Protein AF-A0A1Y4NB37-F1 (afdb_monomer_lite)

Radius of gyration: 26.53 Å; chains: 1; bounding box: 54×42×99 Å

pLDDT: mean 83.08, std 14.26, range [30.33, 96.56]

Foldseek 3Di:
DWDQDQDPDDPPDRDPCDVQSVVQSVQQQETEPEEDALVVCCVVQVPDLWWEEEEEADVLQCVRNVVVSQVVNPFAAEEEEAQVCCPPSCVVVVAPEEEAAQDQDDDRHRYYHHHPQQVVRVVSCLVRVLVCLVRHAYEYEFAPRHADEPSNLVSRRVSTGYYYYHNAQVRRWDDDPVDTQDSLNSVLSGQKYKYLDYDPCLVSVQVLADFTKHKDKDKDKDWDWDWDADPVHRPDIDIDIDIDIDIDIDIDGRHTSDDSVRRVVLSVVQWIWMARNVVSGIYIYHYD

Structure (mmCIF, N/CA/C/O backbone):
data_AF-A0A1Y4NB37-F1
#
_entry.id   AF-A0A1Y4NB37-F1
#
loop_
_atom_site.group_PDB
_atom_site.id
_atom_site.type_symbol
_atom_site.label_atom_id
_atom_site.label_alt_id
_atom_site.label_comp_id
_atom_site.label_asym_id
_atom_site.label_entity_id
_atom_site.label_seq_id
_atom_site.pdbx_PDB_ins_code
_atom_site.Cartn_x
_atom_site.Cartn_y
_atom_site.Cartn_z
_atom_site.occupancy
_atom_site.B_iso_or_equiv
_atom_site.auth_seq_id
_atom_site.auth_comp_id
_atom_site.auth_asym_id
_atom_site.auth_atom_id
_atom_site.pdbx_PDB_model_num
ATOM 1 N N . MET A 1 1 ? -13.472 -18.882 13.350 1.00 31.14 1 MET A N 1
ATOM 2 C CA . MET A 1 1 ? -13.879 -18.153 14.575 1.00 31.14 1 MET A CA 1
ATOM 3 C C . MET A 1 1 ? -13.462 -16.698 14.405 1.00 31.14 1 MET A C 1
ATOM 5 O O . MET A 1 1 ? -12.300 -16.464 14.113 1.00 31.14 1 MET A O 1
ATOM 9 N N . LYS A 1 2 ? -14.397 -15.739 14.466 1.00 30.33 2 LYS A N 1
ATOM 10 C CA . LYS A 1 2 ? -14.104 -14.308 14.256 1.00 30.33 2 LYS A CA 1
ATOM 11 C C . LYS A 1 2 ? -13.379 -13.748 15.487 1.00 30.33 2 LYS A C 1
ATOM 13 O O . LYS A 1 2 ? -14.004 -13.595 16.533 1.00 30.33 2 LYS A O 1
ATOM 18 N N . ASN A 1 3 ? -12.085 -13.457 15.364 1.00 36.97 3 ASN A N 1
ATOM 19 C CA . ASN A 1 3 ? -11.314 -12.756 16.390 1.00 36.97 3 ASN A CA 1
ATOM 20 C C . ASN A 1 3 ? -11.633 -11.254 16.326 1.00 36.97 3 ASN A C 1
ATOM 22 O O . ASN A 1 3 ? -11.014 -10.485 15.593 1.00 36.97 3 ASN A O 1
ATOM 26 N N . THR A 1 4 ? -12.651 -10.843 17.080 1.00 43.97 4 THR A N 1
ATOM 27 C CA . THR A 1 4 ? -12.950 -9.431 17.353 1.00 43.97 4 THR A CA 1
ATOM 28 C C . THR A 1 4 ? -11.812 -8.801 18.156 1.00 43.97 4 THR A C 1
ATOM 30 O O . THR A 1 4 ? -11.387 -9.368 19.166 1.00 43.97 4 THR A O 1
ATOM 33 N N . PHE A 1 5 ? -11.345 -7.631 17.717 1.00 43.56 5 PHE A N 1
ATOM 34 C CA . PHE A 1 5 ? -10.360 -6.799 18.410 1.00 43.56 5 PHE A CA 1
ATOM 35 C C . PHE A 1 5 ? -10.804 -6.509 19.858 1.00 43.56 5 PHE A C 1
ATOM 37 O O . PHE A 1 5 ? -11.972 -6.207 20.107 1.00 43.56 5 PHE A O 1
ATOM 44 N N . ARG A 1 6 ? -9.884 -6.638 20.823 1.00 46.16 6 ARG A N 1
ATOM 45 C CA . ARG A 1 6 ? -10.115 -6.317 22.241 1.00 46.16 6 ARG A CA 1
ATOM 46 C C . ARG A 1 6 ? -9.198 -5.151 22.630 1.00 46.16 6 ARG A C 1
ATOM 48 O O . ARG A 1 6 ? -7.987 -5.328 22.522 1.00 46.16 6 ARG A O 1
ATOM 55 N N . PRO A 1 7 ? -9.730 -4.002 23.081 1.00 38.62 7 PRO A N 1
ATOM 56 C CA . PRO A 1 7 ? -8.906 -2.886 23.540 1.00 38.62 7 PRO A CA 1
ATOM 57 C C . PRO A 1 7 ? -8.068 -3.292 24.760 1.00 38.62 7 PRO A C 1
ATOM 59 O O . PRO A 1 7 ? -8.579 -3.931 25.683 1.00 38.62 7 PRO A O 1
ATOM 62 N N . SER A 1 8 ? -6.787 -2.928 24.764 1.00 39.25 8 SER A N 1
ATOM 63 C CA . SER A 1 8 ? -5.822 -3.246 25.819 1.00 39.25 8 SER A CA 1
ATOM 64 C C . SER A 1 8 ? -5.758 -2.150 26.885 1.00 39.25 8 SER A C 1
ATOM 66 O O . SER A 1 8 ? -4.716 -1.533 27.087 1.00 39.25 8 SER A O 1
ATOM 68 N N . GLU A 1 9 ? -6.865 -1.923 27.584 1.00 35.91 9 GLU A N 1
ATOM 69 C CA . GLU A 1 9 ? -6.872 -1.179 28.843 1.00 35.91 9 GLU A CA 1
ATOM 70 C C . GLU A 1 9 ? -7.720 -1.955 29.846 1.00 35.91 9 GLU A C 1
ATOM 72 O O . GLU A 1 9 ? -8.949 -1.914 29.830 1.00 35.91 9 GLU A O 1
ATOM 77 N N . ILE A 1 10 ? -7.054 -2.719 30.709 1.00 35.66 10 ILE A N 1
ATOM 78 C CA . ILE A 1 10 ? -7.672 -3.278 31.909 1.00 35.66 10 ILE A CA 1
ATOM 79 C C . ILE A 1 10 ? -7.067 -2.492 33.075 1.00 35.66 10 ILE A C 1
ATOM 81 O O . ILE A 1 10 ? -5.957 -2.809 33.504 1.00 35.66 10 ILE A O 1
ATOM 85 N N . PRO A 1 11 ? -7.742 -1.441 33.577 1.00 32.25 11 PRO A N 1
ATOM 86 C CA . PRO A 1 11 ? -7.351 -0.799 34.823 1.00 32.25 11 PRO A CA 1
ATOM 87 C C . PRO A 1 11 ? -7.337 -1.841 35.949 1.00 32.25 11 PRO A C 1
ATOM 89 O O . PRO A 1 11 ? -8.122 -2.790 35.924 1.00 32.25 11 PRO A O 1
ATOM 92 N N . ALA A 1 12 ? -6.499 -1.643 36.971 1.00 35.88 12 ALA A N 1
ATOM 93 C CA . ALA A 1 12 ? -6.381 -2.531 38.138 1.00 35.88 12 ALA A CA 1
ATOM 94 C C . ALA A 1 12 ? -7.713 -2.771 38.896 1.00 35.88 12 ALA A C 1
ATOM 96 O O . ALA A 1 12 ? -7.823 -3.705 39.684 1.00 35.88 12 ALA A O 1
ATOM 97 N N . LEU A 1 13 ? -8.741 -1.968 38.605 1.00 36.56 13 LEU A N 1
ATOM 98 C CA . LEU A 1 13 ? -10.152 -2.212 38.898 1.00 36.56 13 LEU A CA 1
ATOM 99 C C . LEU A 1 13 ? -10.948 -2.115 37.589 1.00 36.56 13 LEU A C 1
ATOM 101 O O . LEU A 1 13 ? -11.560 -1.093 37.279 1.00 36.56 13 LEU A O 1
ATOM 105 N N . SER A 1 14 ? -10.911 -3.173 36.783 1.00 36.94 14 SER A N 1
ATOM 106 C CA . SER A 1 14 ? -11.803 -3.291 35.634 1.00 36.94 14 SER A CA 1
ATOM 107 C C . SER A 1 14 ? -13.172 -3.740 36.132 1.00 36.94 14 SER A C 1
ATOM 109 O O . SER A 1 14 ? -13.319 -4.788 36.762 1.00 36.94 14 SER A O 1
ATOM 111 N N . ALA A 1 15 ? -14.195 -2.924 35.877 1.00 46.06 15 ALA A N 1
ATOM 112 C CA . ALA A 1 15 ? -15.570 -3.385 36.005 1.00 46.06 15 ALA A CA 1
ATOM 113 C C . ALA A 1 15 ? -15.751 -4.646 35.131 1.00 46.06 15 ALA A C 1
ATOM 115 O O . ALA A 1 15 ? -15.115 -4.738 34.073 1.00 46.06 15 ALA A O 1
ATOM 116 N N . PRO A 1 16 ? -16.586 -5.618 35.544 1.00 48.75 16 PRO A N 1
ATOM 117 C CA . PRO A 1 16 ? -16.798 -6.846 34.784 1.00 48.75 16 PRO A CA 1
ATOM 118 C C . PRO A 1 16 ? -17.134 -6.526 33.328 1.00 48.75 16 PRO A C 1
ATOM 120 O O . PRO A 1 16 ? -17.824 -5.543 33.056 1.00 48.75 16 PRO A O 1
ATOM 123 N N . VAL A 1 17 ? -16.650 -7.354 32.394 1.00 52.59 17 VAL A N 1
ATOM 124 C CA . VAL A 1 17 ? -16.969 -7.222 30.965 1.00 52.59 17 VAL A CA 1
ATOM 125 C C . VAL A 1 17 ? -18.487 -7.180 30.814 1.00 52.59 17 VAL A C 1
ATOM 127 O O . VAL A 1 17 ? -19.174 -8.186 30.981 1.00 52.59 17 VAL A O 1
ATOM 130 N N . THR A 1 18 ? -19.016 -5.995 30.535 1.00 59.03 18 THR A N 1
ATOM 131 C CA . THR A 1 18 ? -20.451 -5.775 30.403 1.00 59.03 18 THR A CA 1
ATOM 132 C C . THR A 1 18 ? -20.929 -6.266 29.038 1.00 59.03 18 THR A C 1
ATOM 134 O O . THR A 1 18 ? -20.165 -6.364 28.073 1.00 59.03 18 THR A O 1
ATOM 137 N N . SER A 1 19 ? -22.232 -6.517 28.912 1.00 59.22 19 SER A N 1
ATOM 138 C CA . SER A 1 19 ? -22.876 -6.764 27.615 1.00 59.22 19 SER A CA 1
ATOM 139 C C . SER A 1 19 ? -22.588 -5.653 26.591 1.00 59.22 19 SER A C 1
ATOM 141 O O . SER A 1 19 ? -22.532 -5.922 25.391 1.00 59.22 19 SER A O 1
ATOM 143 N N . SER A 1 20 ? -22.332 -4.423 27.050 1.00 56.00 20 SER A N 1
ATOM 144 C CA . SER A 1 20 ? -21.944 -3.290 26.205 1.00 56.00 20 SER A CA 1
ATOM 145 C C . SER A 1 20 ? -20.514 -3.392 25.673 1.00 56.00 20 SER A C 1
ATOM 147 O O . SER A 1 20 ? -20.303 -3.103 24.501 1.00 56.00 20 SER A O 1
ATOM 149 N N . ASN A 1 21 ? -19.549 -3.894 26.451 1.00 62.81 21 ASN A N 1
ATOM 150 C CA . ASN A 1 21 ? -18.199 -4.168 25.942 1.00 62.81 21 ASN A CA 1
ATOM 151 C C . ASN A 1 21 ? -18.243 -5.213 24.821 1.00 62.81 21 ASN A C 1
ATOM 153 O O . ASN A 1 21 ? -17.565 -5.074 23.806 1.00 62.81 21 ASN A O 1
ATOM 157 N N . LEU A 1 22 ? -19.115 -6.216 24.958 1.00 64.94 22 LEU A N 1
ATOM 158 C CA . LEU A 1 22 ? -19.370 -7.196 23.901 1.00 64.94 22 LEU A CA 1
ATOM 159 C C . LEU A 1 22 ? -20.064 -6.569 22.683 1.00 64.94 22 LEU A C 1
ATOM 161 O O . LEU A 1 22 ? -19.747 -6.934 21.554 1.00 64.94 22 LEU A O 1
ATOM 165 N N . ARG A 1 23 ? -20.989 -5.623 22.884 1.00 65.31 23 ARG A N 1
ATOM 166 C CA . ARG A 1 23 ? -21.655 -4.886 21.797 1.00 65.31 23 ARG A CA 1
ATOM 167 C C . ARG A 1 23 ? -20.678 -3.988 21.036 1.00 65.31 23 ARG A C 1
ATOM 169 O O . ARG A 1 23 ? -20.649 -4.046 19.813 1.00 65.31 23 ARG A O 1
ATOM 176 N N . ASN A 1 24 ? -19.847 -3.226 21.742 1.00 70.12 24 ASN A N 1
ATOM 177 C CA . ASN A 1 24 ? -18.809 -2.382 21.153 1.00 70.12 24 ASN A CA 1
ATOM 178 C C . ASN A 1 24 ? -17.783 -3.234 20.388 1.00 70.12 24 ASN A C 1
ATOM 180 O O . ASN A 1 24 ? -17.466 -2.915 19.249 1.00 70.12 24 ASN A O 1
ATOM 184 N N . ALA A 1 25 ? -17.345 -4.369 20.948 1.00 67.38 25 ALA A N 1
ATOM 185 C CA . ALA A 1 25 ? -16.446 -5.298 20.259 1.00 67.38 25 ALA A CA 1
ATOM 186 C C . ALA A 1 25 ? -17.081 -5.946 19.013 1.00 67.38 25 ALA A C 1
ATOM 188 O O . ALA A 1 25 ? -16.389 -6.191 18.029 1.00 67.38 25 ALA A O 1
ATOM 189 N N . ARG A 1 26 ? -18.396 -6.214 19.027 1.00 68.69 26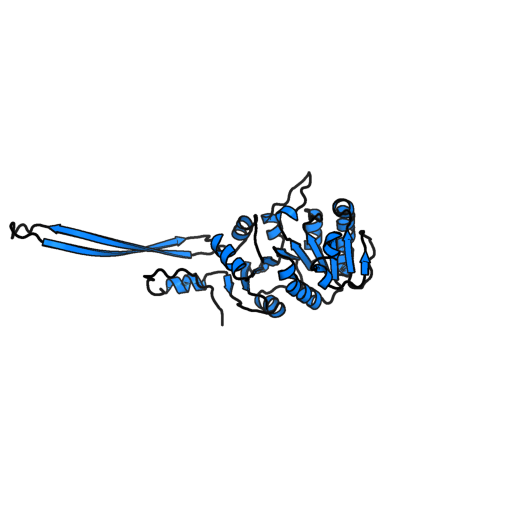 ARG A N 1
ATOM 190 C CA . ARG A 1 26 ? -19.136 -6.721 17.854 1.00 68.69 26 ARG A CA 1
ATOM 191 C C . ARG A 1 26 ? -19.320 -5.669 16.763 1.00 68.69 26 ARG A C 1
ATOM 193 O O . ARG A 1 26 ? -19.338 -6.030 15.593 1.00 68.69 26 ARG A O 1
ATOM 200 N N . ASN A 1 27 ? -19.475 -4.407 17.150 1.00 71.62 27 ASN A N 1
ATOM 201 C CA . ASN A 1 27 ? -19.687 -3.289 16.231 1.00 71.62 27 ASN A CA 1
ATOM 202 C C . ASN A 1 27 ? -18.375 -2.673 15.722 1.00 71.62 27 ASN A C 1
ATOM 204 O O . ASN A 1 27 ? -18.416 -1.775 14.883 1.00 71.62 27 ASN A O 1
ATOM 208 N N . HIS A 1 28 ? -17.227 -3.123 16.234 1.00 77.25 28 HIS A N 1
ATOM 209 C CA . HIS A 1 28 ? -15.927 -2.617 15.825 1.00 77.25 28 HIS A CA 1
ATOM 210 C C . HIS A 1 28 ? -15.618 -3.046 14.379 1.00 77.25 28 HIS A C 1
ATOM 212 O O . HIS A 1 28 ? -15.654 -4.243 14.083 1.00 77.25 28 HIS A O 1
ATOM 218 N N . PRO A 1 29 ? -15.288 -2.109 13.474 1.00 77.31 29 PRO A N 1
ATOM 219 C CA . PRO A 1 29 ? -15.107 -2.414 12.055 1.00 77.31 29 PRO A CA 1
ATOM 220 C C . PRO A 1 29 ? -13.771 -3.109 11.749 1.00 77.31 29 PRO A C 1
ATOM 222 O O . PRO A 1 29 ? -13.595 -3.623 10.647 1.00 77.31 29 PRO A O 1
ATOM 225 N N . ALA A 1 30 ? -12.826 -3.132 12.697 1.00 85.25 30 ALA A N 1
ATOM 226 C CA . ALA A 1 30 ? -11.561 -3.842 12.520 1.00 85.25 30 ALA A CA 1
ATOM 227 C C . ALA A 1 30 ? -11.656 -5.334 12.864 1.00 85.25 30 ALA A C 1
ATOM 229 O O . ALA A 1 30 ? -12.121 -5.708 13.945 1.00 85.25 30 ALA A O 1
ATOM 230 N N . VAL A 1 31 ? -11.112 -6.174 11.984 1.00 87.00 31 VAL A N 1
ATOM 231 C CA . VAL A 1 31 ? -11.006 -7.627 12.157 1.00 87.00 31 VAL A CA 1
ATOM 232 C C . VAL A 1 31 ? -9.548 -8.016 12.384 1.00 87.00 31 VAL A C 1
ATOM 234 O O . VAL A 1 31 ? -8.676 -7.651 11.600 1.00 87.00 31 VAL A O 1
ATOM 237 N N . ASN A 1 32 ? -9.263 -8.787 13.434 1.00 87.50 32 ASN A N 1
ATOM 238 C CA . ASN A 1 32 ? -7.913 -9.295 13.671 1.00 87.50 32 ASN A CA 1
ATOM 239 C C . ASN A 1 32 ? -7.752 -10.684 13.032 1.00 87.50 32 ASN A C 1
ATOM 241 O O . ASN A 1 32 ? -8.424 -11.637 13.432 1.00 87.50 32 ASN A O 1
ATOM 245 N N . LEU A 1 33 ? -6.865 -10.786 12.043 1.00 87.69 33 LEU A N 1
ATOM 246 C CA . LEU A 1 33 ? -6.537 -12.027 11.337 1.00 87.69 33 LEU A CA 1
ATOM 247 C C . LEU A 1 33 ? -5.402 -12.812 12.011 1.00 87.69 33 LEU A C 1
ATOM 249 O O . LEU A 1 33 ? -5.220 -13.989 11.711 1.00 87.69 33 LEU A O 1
ATOM 253 N N . GLY A 1 34 ? -4.666 -12.194 12.939 1.00 88.38 34 GLY A N 1
ATOM 254 C CA . GLY A 1 34 ? -3.477 -12.780 13.550 1.00 88.38 34 GLY A CA 1
ATOM 255 C C . GLY A 1 34 ? -2.349 -12.981 12.537 1.00 88.38 34 GLY A C 1
ATOM 256 O O . GLY A 1 34 ? -2.200 -12.207 11.588 1.00 88.38 34 GLY A O 1
ATOM 257 N N . SER A 1 35 ? -1.540 -14.016 12.754 1.00 89.12 35 SER A N 1
ATOM 258 C CA . SER A 1 35 ? -0.456 -14.394 11.850 1.00 89.12 35 SER A CA 1
ATOM 259 C C . SER A 1 35 ? -1.008 -15.119 10.621 1.00 89.12 35 SER A C 1
ATOM 261 O O . SER A 1 35 ? -1.710 -16.121 10.756 1.00 89.12 35 SER A O 1
ATOM 263 N N . CYS A 1 36 ? -0.700 -14.627 9.424 1.00 89.56 36 CYS A N 1
ATOM 264 C CA . CYS A 1 36 ? -1.179 -15.215 8.177 1.00 89.56 36 CYS A CA 1
ATOM 265 C C . CYS A 1 36 ? -0.151 -15.087 7.050 1.00 89.56 36 CYS A C 1
ATOM 267 O O . CYS A 1 36 ? 0.657 -14.160 7.010 1.00 89.56 36 CYS A O 1
ATOM 269 N N . THR A 1 37 ? -0.192 -16.031 6.113 1.00 91.06 37 THR A N 1
ATOM 270 C CA . THR A 1 37 ? 0.587 -15.933 4.872 1.00 91.06 37 THR A CA 1
ATOM 271 C C . THR A 1 37 ? -0.027 -14.881 3.937 1.00 91.06 37 THR A C 1
ATOM 273 O O . THR A 1 37 ? -1.230 -14.615 4.023 1.00 91.06 37 THR A O 1
ATOM 276 N N . PRO A 1 38 ? 0.729 -14.327 2.972 1.00 90.62 38 PRO A N 1
ATOM 277 C CA . PRO A 1 38 ? 0.177 -13.379 2.002 1.00 90.62 38 PRO A CA 1
ATOM 278 C C . PRO A 1 38 ? -1.057 -13.887 1.237 1.00 90.62 38 PRO A C 1
ATOM 280 O O . PRO A 1 38 ? -1.971 -13.116 0.966 1.00 90.62 38 PRO A O 1
ATOM 283 N N . PHE A 1 39 ? -1.137 -15.184 0.922 1.00 89.06 39 PHE A N 1
ATOM 284 C CA . PHE A 1 39 ? -2.309 -15.750 0.242 1.00 89.06 39 PHE A CA 1
ATOM 285 C C . PHE A 1 39 ? -3.546 -15.781 1.145 1.00 89.06 39 PHE A C 1
ATOM 287 O O . PHE A 1 39 ? -4.611 -15.323 0.736 1.00 89.06 39 PHE A O 1
ATOM 294 N N . GLN A 1 40 ? -3.388 -16.229 2.395 1.00 90.38 40 GLN A N 1
ATOM 295 C CA . GLN A 1 40 ? -4.463 -16.192 3.393 1.00 90.38 40 GLN A CA 1
ATOM 296 C C . GLN A 1 40 ? -4.922 -14.762 3.671 1.00 90.38 40 GLN A C 1
ATOM 298 O O . GLN A 1 40 ? -6.107 -14.526 3.906 1.00 90.38 40 GLN A O 1
ATOM 303 N N . LEU A 1 41 ? -4.002 -13.795 3.640 1.00 91.62 41 LEU A N 1
ATOM 304 C CA . LEU A 1 41 ? -4.358 -12.390 3.749 1.00 91.62 41 LEU A CA 1
ATOM 305 C C . LEU A 1 41 ? -5.333 -12.002 2.639 1.00 91.62 41 LEU A C 1
ATOM 307 O O . LEU A 1 41 ? -6.388 -11.449 2.934 1.00 91.62 41 LEU A O 1
ATOM 311 N N . PHE A 1 42 ? -5.013 -12.297 1.380 1.00 91.00 42 PHE A N 1
ATOM 312 C CA . PHE A 1 42 ? -5.857 -11.907 0.251 1.00 91.00 42 PHE A CA 1
ATOM 313 C C . PHE A 1 42 ? -7.247 -12.536 0.303 1.00 91.00 42 PHE A C 1
ATOM 315 O O . PHE A 1 42 ? -8.231 -11.850 0.032 1.00 91.00 42 PHE A O 1
ATOM 322 N N . GLU A 1 43 ? -7.329 -13.810 0.687 1.00 88.81 43 GLU A N 1
ATOM 323 C CA . GLU A 1 43 ? -8.598 -14.525 0.842 1.00 88.81 43 GLU A CA 1
ATOM 324 C C . GLU A 1 43 ? -9.467 -13.910 1.942 1.00 88.81 43 GLU A C 1
ATOM 326 O O . GLU A 1 43 ? -10.649 -13.650 1.726 1.00 88.81 43 GLU A O 1
ATOM 331 N N . ASN A 1 44 ? -8.880 -13.617 3.105 1.00 88.56 44 ASN A N 1
ATOM 332 C CA . ASN A 1 44 ? -9.623 -13.082 4.247 1.00 88.56 44 ASN A CA 1
ATOM 333 C C . ASN A 1 44 ? -10.009 -11.609 4.082 1.00 88.56 44 ASN A C 1
ATOM 3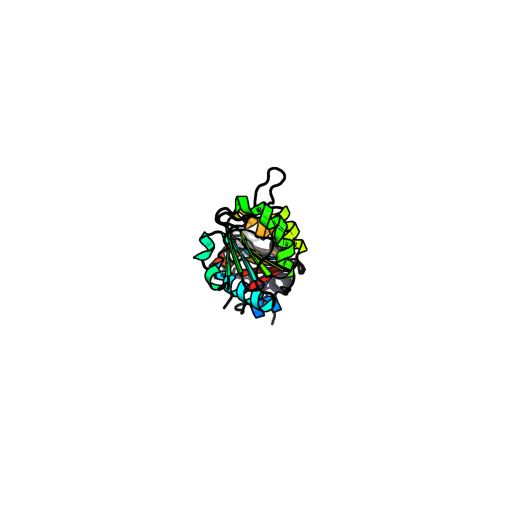35 O O . ASN A 1 44 ? -11.065 -11.192 4.554 1.00 88.56 44 ASN A O 1
ATOM 339 N N . THR A 1 45 ? -9.149 -10.815 3.443 1.00 86.75 45 THR A N 1
ATOM 340 C CA . THR A 1 45 ? -9.358 -9.370 3.255 1.00 86.75 45 THR A CA 1
ATOM 341 C C . THR A 1 45 ? -10.189 -9.053 2.012 1.00 86.75 45 THR A C 1
ATOM 343 O O . THR A 1 45 ? -10.621 -7.914 1.838 1.00 86.75 45 THR A O 1
ATOM 346 N N . GLY A 1 46 ? -10.417 -10.036 1.132 1.00 86.12 46 GLY A N 1
ATOM 347 C CA . GLY A 1 46 ? -11.111 -9.828 -0.137 1.00 86.12 46 GLY A CA 1
ATOM 348 C C . GLY A 1 46 ? -10.316 -8.964 -1.117 1.00 86.12 46 GLY A C 1
ATOM 349 O O . GLY A 1 46 ? -10.918 -8.254 -1.925 1.00 86.12 46 GLY A O 1
ATOM 350 N N . VAL A 1 47 ? -8.978 -8.992 -1.041 1.00 84.94 47 VAL A N 1
ATOM 351 C CA . VAL A 1 47 ? -8.124 -8.350 -2.049 1.00 84.94 47 VAL A CA 1
ATOM 352 C C . VAL A 1 47 ? -8.369 -9.052 -3.378 1.00 84.94 47 VAL A C 1
ATOM 354 O O . VAL A 1 47 ? -8.083 -10.242 -3.544 1.00 84.94 47 VAL A O 1
ATOM 357 N N . SER A 1 48 ? -8.954 -8.322 -4.316 1.00 82.00 48 SER A N 1
ATOM 358 C CA . SER A 1 48 ? -9.241 -8.774 -5.671 1.00 82.00 48 SER A CA 1
ATOM 359 C C . SER A 1 48 ? -7.941 -8.859 -6.482 1.00 82.00 48 SER A C 1
ATOM 361 O O . SER A 1 48 ? -6.992 -8.127 -6.197 1.00 82.00 48 SER A O 1
ATOM 363 N N . PRO A 1 49 ? -7.858 -9.746 -7.493 1.00 76.44 49 PRO A N 1
ATOM 364 C CA . PRO A 1 49 ? -6.770 -9.689 -8.466 1.00 76.44 49 PRO A CA 1
ATOM 365 C C . PRO A 1 49 ? -6.833 -8.413 -9.319 1.00 76.44 49 PRO A C 1
ATOM 367 O O . PRO A 1 49 ? -5.827 -8.040 -9.898 1.00 76.44 49 PRO A O 1
ATOM 370 N N . ASN A 1 50 ? -7.977 -7.728 -9.360 1.00 80.25 50 ASN A N 1
ATOM 371 C CA . ASN A 1 50 ? -8.163 -6.456 -10.053 1.00 80.25 50 ASN A CA 1
ATOM 372 C C . ASN A 1 50 ? -8.248 -5.316 -9.032 1.00 80.25 50 ASN A C 1
ATOM 374 O O . ASN A 1 50 ? -8.935 -5.454 -8.018 1.00 80.25 50 ASN A O 1
ATOM 378 N N . GLY A 1 51 ? -7.609 -4.189 -9.325 1.00 85.00 51 GLY A N 1
ATOM 379 C CA . GLY A 1 51 ? -7.609 -2.987 -8.498 1.00 85.00 51 GLY A CA 1
ATOM 380 C C . GLY A 1 51 ? -6.199 -2.482 -8.194 1.00 85.00 51 GLY A C 1
ATOM 381 O O . GLY A 1 51 ? -5.213 -3.225 -8.231 1.00 85.00 51 GLY A O 1
ATOM 382 N N . THR A 1 52 ? -6.128 -1.203 -7.844 1.00 91.19 52 THR A N 1
ATOM 383 C CA . THR A 1 52 ? -4.905 -0.553 -7.371 1.00 91.19 52 THR A CA 1
ATOM 384 C C . THR A 1 52 ? -4.654 -0.925 -5.912 1.00 91.19 52 THR A C 1
ATOM 386 O O . THR A 1 52 ? -5.457 -0.597 -5.030 1.00 91.19 52 THR A O 1
ATOM 389 N N . VAL A 1 53 ? -3.537 -1.604 -5.656 1.00 94.38 53 VAL A N 1
ATOM 390 C CA . VAL A 1 53 ? -3.053 -1.920 -4.308 1.00 94.38 53 VAL A CA 1
ATOM 391 C C . VAL A 1 53 ? -1.897 -0.984 -3.983 1.00 94.38 53 VAL A C 1
ATOM 393 O O . VAL A 1 53 ? -0.953 -0.888 -4.761 1.00 94.38 53 VAL A O 1
ATOM 396 N N . CYS A 1 54 ? -1.933 -0.325 -2.828 1.00 94.88 54 CYS A N 1
ATOM 397 C CA . CYS A 1 54 ? -0.829 0.509 -2.361 1.00 94.88 54 CYS A CA 1
ATOM 398 C C . CYS A 1 54 ? -0.254 -0.034 -1.051 1.00 94.88 54 CYS A C 1
ATOM 400 O O . CYS A 1 54 ? -0.984 -0.279 -0.090 1.00 94.88 54 CYS A O 1
ATOM 402 N N . ILE A 1 55 ? 1.060 -0.233 -1.027 1.00 95.06 55 ILE A N 1
ATOM 403 C CA . ILE A 1 55 ? 1.841 -0.598 0.148 1.00 95.06 55 ILE A CA 1
ATOM 404 C C . ILE A 1 55 ? 2.476 0.673 0.704 1.00 95.06 55 ILE A C 1
ATOM 406 O O . ILE A 1 55 ? 3.281 1.303 0.023 1.00 95.06 55 ILE A O 1
ATOM 410 N N . ILE A 1 56 ? 2.137 1.019 1.946 1.00 94.25 56 ILE A N 1
ATOM 411 C CA . ILE A 1 56 ? 2.649 2.204 2.639 1.00 94.25 56 ILE A CA 1
ATOM 412 C C . ILE A 1 56 ? 3.618 1.779 3.746 1.00 94.25 56 ILE A C 1
ATOM 414 O O . ILE A 1 56 ? 3.307 0.908 4.569 1.00 94.25 56 ILE A O 1
ATOM 418 N N . GLY A 1 57 ? 4.786 2.415 3.773 1.00 90.75 57 GLY A N 1
ATOM 419 C CA . GLY A 1 57 ? 5.852 2.173 4.738 1.00 90.75 57 GLY A CA 1
ATOM 420 C C . GLY A 1 57 ? 7.010 1.370 4.151 1.00 90.75 57 GLY A C 1
ATOM 421 O O . GLY A 1 57 ? 7.262 1.402 2.951 1.00 90.75 57 GLY A O 1
ATOM 422 N N . ASN A 1 58 ? 7.736 0.644 5.007 1.00 88.00 58 ASN A N 1
ATOM 423 C CA . ASN A 1 58 ? 8.967 -0.046 4.607 1.00 88.00 58 ASN A CA 1
ATOM 424 C C . ASN A 1 58 ? 8.719 -1.099 3.495 1.00 88.00 58 ASN A C 1
ATOM 426 O O . ASN A 1 58 ? 8.090 -2.132 3.774 1.00 88.00 58 ASN A O 1
ATOM 430 N N . PRO A 1 59 ? 9.285 -0.922 2.281 1.00 87.50 59 PRO A N 1
ATOM 431 C CA . PRO A 1 59 ? 9.068 -1.828 1.159 1.00 87.50 59 PRO A CA 1
ATOM 432 C C . PRO A 1 59 ? 9.515 -3.260 1.447 1.00 87.50 59 PRO A C 1
ATOM 434 O O . PRO A 1 59 ? 8.873 -4.201 0.982 1.00 87.50 59 PRO A O 1
ATOM 437 N N . ALA A 1 60 ? 10.547 -3.451 2.280 1.00 89.94 60 ALA A N 1
ATOM 438 C CA . ALA A 1 60 ? 11.066 -4.767 2.655 1.00 89.94 60 ALA A CA 1
ATOM 439 C C . ALA A 1 60 ? 9.983 -5.672 3.260 1.00 89.94 60 ALA A C 1
ATOM 441 O O . ALA A 1 60 ? 9.934 -6.867 2.966 1.00 89.94 60 ALA A O 1
ATOM 442 N N . ARG A 1 61 ? 9.076 -5.097 4.065 1.00 89.50 61 ARG A N 1
ATOM 443 C CA . ARG A 1 61 ? 7.958 -5.828 4.685 1.00 89.50 61 ARG A CA 1
ATOM 444 C C . ARG A 1 61 ? 6.861 -6.169 3.672 1.00 89.50 61 ARG A C 1
ATOM 446 O O . ARG A 1 61 ? 6.173 -7.173 3.829 1.00 89.50 61 ARG A O 1
ATOM 453 N N . GLY A 1 62 ? 6.732 -5.369 2.614 1.00 89.94 62 GLY A N 1
ATOM 454 C CA . GLY A 1 62 ? 5.757 -5.553 1.541 1.00 89.94 62 GLY A CA 1
ATOM 455 C C . GLY A 1 62 ? 6.192 -6.498 0.415 1.00 89.94 62 GLY A C 1
ATOM 456 O O . GLY A 1 62 ? 5.333 -6.985 -0.321 1.00 89.94 62 GLY A O 1
ATOM 457 N N . ILE A 1 63 ? 7.490 -6.804 0.276 1.00 92.25 63 ILE A N 1
ATOM 458 C CA . ILE A 1 63 ? 8.015 -7.654 -0.812 1.00 92.25 63 ILE A CA 1
ATOM 459 C C . ILE A 1 63 ? 7.343 -9.031 -0.854 1.00 92.25 63 ILE A C 1
ATOM 461 O O . ILE A 1 63 ? 7.019 -9.521 -1.938 1.00 92.25 63 ILE A O 1
ATOM 465 N N . GLY A 1 64 ? 7.112 -9.660 0.303 1.00 90.81 64 GLY A N 1
ATOM 466 C CA . GLY A 1 64 ? 6.439 -10.963 0.370 1.00 90.81 64 GLY A CA 1
ATOM 467 C C . GLY A 1 64 ? 5.033 -10.912 -0.234 1.00 90.81 64 GLY A C 1
ATOM 468 O O . GLY A 1 64 ? 4.668 -11.753 -1.059 1.00 90.81 64 GLY A O 1
ATOM 469 N N . THR A 1 65 ? 4.282 -9.865 0.104 1.00 91.94 65 THR A N 1
ATOM 470 C CA . THR A 1 65 ? 2.942 -9.605 -0.431 1.00 91.94 65 THR A CA 1
ATOM 471 C C . THR A 1 65 ? 2.976 -9.316 -1.926 1.00 91.94 65 THR A C 1
ATOM 473 O O . THR A 1 65 ? 2.188 -9.885 -2.678 1.00 91.94 65 THR A O 1
ATOM 476 N N . ALA A 1 66 ? 3.934 -8.514 -2.387 1.00 93.12 66 ALA A N 1
ATOM 477 C CA . ALA A 1 66 ? 4.103 -8.216 -3.805 1.00 93.12 66 ALA A CA 1
ATOM 478 C C . ALA A 1 66 ? 4.420 -9.464 -4.634 1.00 93.12 66 ALA A C 1
ATOM 480 O O . ALA A 1 66 ? 3.794 -9.690 -5.665 1.00 93.12 66 ALA A O 1
ATOM 481 N N . LYS A 1 67 ? 5.317 -10.337 -4.157 1.00 93.25 67 LYS A N 1
ATOM 482 C CA . LYS A 1 67 ? 5.610 -11.622 -4.813 1.00 93.25 67 LYS A CA 1
ATOM 483 C C . LYS A 1 67 ? 4.375 -12.513 -4.907 1.00 93.25 67 LYS A C 1
ATOM 485 O O . LYS A 1 67 ? 4.180 -13.183 -5.920 1.00 93.25 67 LYS A O 1
ATOM 490 N N . ALA A 1 68 ? 3.537 -12.522 -3.875 1.00 92.06 68 ALA A N 1
ATOM 491 C CA . ALA A 1 68 ? 2.286 -13.268 -3.900 1.00 92.06 68 ALA A CA 1
ATOM 492 C C . ALA A 1 68 ? 1.271 -12.664 -4.893 1.00 92.06 68 ALA A C 1
ATOM 494 O O . ALA A 1 68 ? 0.621 -13.420 -5.614 1.00 92.06 68 ALA A O 1
ATOM 495 N N . LEU A 1 69 ? 1.191 -11.331 -5.005 1.00 91.94 69 LEU A N 1
ATOM 496 C CA . LEU A 1 69 ? 0.373 -10.648 -6.019 1.00 91.94 69 LEU A CA 1
ATOM 497 C C . LEU A 1 69 ? 0.866 -10.916 -7.446 1.00 91.94 69 LEU A C 1
ATOM 499 O O . LEU A 1 69 ? 0.050 -11.256 -8.297 1.00 91.94 69 LEU A O 1
ATOM 503 N N . ILE A 1 70 ? 2.181 -10.855 -7.694 1.00 92.00 70 ILE A N 1
ATOM 504 C CA . ILE A 1 70 ? 2.788 -11.200 -8.992 1.00 92.00 70 ILE A CA 1
ATOM 505 C C . ILE A 1 70 ? 2.388 -12.624 -9.393 1.00 92.00 70 ILE A C 1
ATOM 507 O O . ILE A 1 70 ? 1.864 -12.848 -10.481 1.00 92.00 70 ILE A O 1
ATOM 511 N N . ARG A 1 71 ? 2.571 -13.594 -8.486 1.00 90.56 71 ARG A N 1
ATOM 512 C CA . ARG A 1 71 ? 2.203 -14.999 -8.734 1.00 90.56 71 ARG A CA 1
ATOM 513 C C . ARG A 1 71 ? 0.714 -15.169 -9.025 1.00 90.56 71 ARG A C 1
ATOM 515 O O . ARG A 1 71 ? 0.348 -16.007 -9.842 1.00 90.56 71 ARG A O 1
ATOM 522 N N . ARG A 1 72 ? -0.138 -14.387 -8.359 1.00 89.06 72 ARG A N 1
ATOM 523 C CA . ARG A 1 72 ? -1.592 -14.423 -8.547 1.00 89.06 72 ARG A CA 1
ATOM 524 C C . ARG A 1 72 ? -2.044 -13.754 -9.846 1.00 89.06 72 ARG A C 1
ATOM 526 O O . ARG A 1 72 ? -3.042 -14.189 -10.406 1.00 89.06 72 ARG A O 1
ATOM 533 N N . SER A 1 73 ? -1.336 -12.724 -10.313 1.00 87.44 73 SER A N 1
ATOM 534 C CA . SER A 1 73 ? -1.659 -11.990 -11.544 1.00 87.44 73 SER A CA 1
ATOM 535 C C . SER A 1 73 ? -1.555 -12.862 -12.800 1.00 87.44 73 SER A C 1
ATOM 537 O O . SER A 1 73 ? -2.277 -12.630 -13.762 1.00 87.44 73 SER A O 1
ATOM 539 N N . GLN A 1 74 ? -0.666 -13.863 -12.801 1.00 87.00 74 GLN A N 1
ATOM 540 C CA . GLN A 1 74 ? -0.338 -14.698 -13.971 1.00 87.00 74 GLN A CA 1
ATOM 541 C C . GLN A 1 74 ? 0.199 -13.923 -15.194 1.00 87.00 74 GLN A C 1
ATOM 543 O O . GLN A 1 74 ? 0.510 -14.540 -16.211 1.00 87.00 74 GLN A O 1
ATOM 548 N N . LYS A 1 75 ? 0.367 -12.599 -15.095 1.00 90.00 75 LYS A N 1
ATOM 549 C CA . LYS A 1 75 ? 1.033 -11.753 -16.088 1.00 90.00 75 LYS A CA 1
ATOM 550 C C . LYS A 1 75 ? 2.523 -11.586 -15.765 1.00 90.00 75 LYS A C 1
ATOM 552 O O . LYS A 1 75 ? 2.899 -11.643 -14.589 1.00 90.00 75 LYS A O 1
ATOM 557 N N . PRO A 1 76 ? 3.379 -11.341 -16.774 1.00 93.69 76 PRO A N 1
ATOM 558 C CA . PRO A 1 76 ? 4.732 -10.857 -16.523 1.00 93.69 76 PRO A CA 1
ATOM 559 C C . PRO A 1 76 ? 4.668 -9.530 -15.759 1.00 93.69 76 PRO A C 1
ATOM 561 O O . PRO A 1 76 ? 3.820 -8.689 -16.047 1.00 93.69 76 PRO A O 1
ATOM 564 N N . PHE A 1 77 ? 5.545 -9.321 -14.781 1.00 95.12 77 PHE A N 1
ATOM 565 C CA . PHE A 1 77 ? 5.585 -8.048 -14.062 1.00 95.12 77 PHE A CA 1
ATOM 566 C C . PHE A 1 77 ? 6.471 -7.032 -14.785 1.00 95.12 77 PHE A C 1
ATOM 568 O O . PHE A 1 77 ? 7.474 -7.389 -15.411 1.00 95.12 77 PHE A O 1
ATOM 575 N N . LEU A 1 78 ? 6.120 -5.758 -14.641 1.00 96.12 78 LEU A N 1
ATOM 576 C CA . LEU A 1 78 ? 6.956 -4.628 -15.013 1.00 96.12 78 LEU A CA 1
ATOM 577 C C . LEU A 1 78 ? 7.170 -3.753 -13.782 1.00 96.12 78 LEU A C 1
ATOM 579 O O . LEU A 1 78 ? 6.226 -3.149 -13.275 1.00 96.12 78 LEU A O 1
ATOM 583 N N . PHE A 1 79 ? 8.409 -3.692 -13.304 1.00 96.56 79 PHE A N 1
ATOM 584 C CA . PHE A 1 79 ? 8.795 -2.805 -12.213 1.00 96.56 79 PHE A CA 1
ATOM 585 C C . PHE A 1 79 ? 9.260 -1.451 -12.755 1.00 96.56 79 PHE A C 1
ATOM 587 O O . PHE A 1 79 ? 10.117 -1.401 -13.634 1.00 96.56 79 PHE A O 1
ATOM 594 N N . LEU A 1 80 ? 8.730 -0.362 -12.210 1.00 95.44 80 LEU A N 1
ATOM 595 C CA . LEU A 1 80 ? 9.135 1.010 -12.494 1.00 95.44 80 LEU A CA 1
ATOM 596 C C . LEU A 1 80 ? 9.720 1.616 -11.217 1.00 95.44 80 LEU A C 1
ATOM 598 O O . LEU A 1 80 ? 9.027 1.726 -10.204 1.00 95.44 80 LEU A O 1
ATOM 602 N N . GLY A 1 81 ? 10.981 2.027 -11.273 1.00 94.44 81 GLY A N 1
ATOM 603 C CA . GLY A 1 81 ? 11.667 2.648 -10.146 1.00 94.44 81 GLY A CA 1
ATOM 604 C C . GLY A 1 81 ? 12.845 3.496 -10.597 1.00 94.44 81 GLY A C 1
ATOM 605 O O . GLY A 1 81 ? 13.057 3.733 -11.789 1.00 94.44 81 GLY A O 1
ATOM 606 N N . THR A 1 82 ? 13.630 3.979 -9.647 1.00 93.31 82 THR A N 1
ATOM 607 C CA . THR A 1 82 ? 14.814 4.794 -9.938 1.00 93.31 82 THR A CA 1
ATOM 608 C C . THR A 1 82 ? 16.074 3.933 -9.985 1.00 93.31 82 THR A C 1
ATOM 610 O O . THR A 1 82 ? 16.078 2.769 -9.589 1.00 93.31 82 THR A O 1
ATOM 613 N N . ALA A 1 83 ? 17.188 4.487 -10.468 1.00 90.94 83 ALA A N 1
ATOM 614 C CA . ALA A 1 83 ? 18.466 3.771 -10.517 1.00 90.94 83 ALA A CA 1
ATOM 615 C C . ALA A 1 83 ? 18.902 3.185 -9.155 1.00 90.94 83 ALA A C 1
ATOM 617 O O . ALA A 1 83 ? 19.542 2.133 -9.123 1.00 90.94 83 ALA A O 1
ATOM 618 N N . THR A 1 84 ? 18.528 3.815 -8.034 1.00 89.50 84 THR A N 1
ATOM 619 C CA . THR A 1 84 ? 18.850 3.329 -6.681 1.00 89.50 84 THR A CA 1
ATOM 620 C C . THR A 1 84 ? 18.120 2.037 -6.322 1.00 89.50 84 THR A C 1
ATOM 622 O O . THR A 1 84 ? 18.630 1.251 -5.526 1.00 89.50 84 THR A O 1
ATOM 625 N N . ASP A 1 85 ? 16.970 1.773 -6.946 1.00 90.25 85 ASP A N 1
ATOM 626 C CA . ASP A 1 85 ? 16.159 0.585 -6.666 1.00 90.25 85 ASP A CA 1
ATOM 627 C C . ASP A 1 85 ? 16.778 -0.707 -7.200 1.00 90.25 85 ASP A C 1
ATOM 629 O O . ASP A 1 85 ? 16.450 -1.796 -6.730 1.00 90.25 85 ASP A O 1
ATOM 633 N N . SER A 1 86 ? 17.726 -0.600 -8.133 1.00 87.00 86 SER A N 1
ATOM 634 C CA . SER A 1 86 ? 18.456 -1.755 -8.662 1.00 87.00 86 SER A CA 1
ATOM 635 C C . SER A 1 86 ? 19.237 -2.516 -7.582 1.00 87.00 86 SER A C 1
ATOM 637 O O . SER A 1 86 ? 19.353 -3.738 -7.657 1.00 87.00 86 SER A O 1
ATOM 639 N N . ASN A 1 87 ? 19.707 -1.810 -6.548 1.00 86.06 87 ASN A N 1
ATOM 640 C CA . ASN A 1 87 ? 20.479 -2.364 -5.433 1.00 86.06 87 ASN A CA 1
ATOM 641 C C . ASN A 1 87 ? 19.669 -2.449 -4.127 1.00 86.06 87 ASN A C 1
ATOM 643 O O . ASN A 1 87 ? 20.246 -2.580 -3.048 1.00 86.06 87 ASN A O 1
ATOM 647 N N . SER A 1 88 ? 18.339 -2.345 -4.200 1.00 88.00 88 SER A N 1
ATOM 648 C CA . SER A 1 88 ? 17.460 -2.369 -3.029 1.00 88.00 88 SER A CA 1
ATOM 649 C C . SER A 1 88 ? 16.737 -3.715 -2.881 1.00 88.00 88 SER A C 1
ATOM 651 O O . SER A 1 88 ? 17.055 -4.706 -3.544 1.00 88.00 88 SER A O 1
ATOM 653 N N . VAL A 1 89 ? 15.733 -3.771 -2.004 1.00 89.31 89 VAL A N 1
ATOM 654 C CA . VAL A 1 89 ? 14.903 -4.964 -1.765 1.00 89.31 89 VAL A CA 1
ATOM 655 C C . VAL A 1 89 ? 14.139 -5.443 -3.008 1.00 89.31 89 VAL A C 1
ATOM 657 O O . VAL A 1 89 ? 13.771 -6.620 -3.090 1.00 89.31 89 VAL A O 1
ATOM 660 N N . PHE A 1 90 ? 13.938 -4.563 -3.994 1.00 92.19 90 PHE A N 1
ATOM 661 C CA . PHE A 1 90 ? 13.271 -4.882 -5.259 1.00 92.19 90 PHE A CA 1
ATOM 662 C C . PHE A 1 90 ? 14.123 -5.753 -6.187 1.00 92.19 90 PHE A C 1
ATOM 664 O O . PHE A 1 90 ? 13.563 -6.483 -7.006 1.00 92.19 90 PHE A O 1
ATOM 671 N N . SER A 1 91 ? 15.449 -5.795 -5.992 1.00 88.81 91 SER A N 1
ATOM 672 C CA . SER A 1 91 ? 16.332 -6.758 -6.673 1.00 88.81 91 SER A CA 1
ATOM 673 C C . SER A 1 91 ? 15.854 -8.204 -6.493 1.00 88.81 91 SER A C 1
ATOM 675 O O . SER A 1 91 ? 15.982 -9.025 -7.396 1.00 88.81 91 SER A O 1
ATOM 677 N N . SER A 1 92 ? 15.183 -8.497 -5.373 1.00 92.31 92 SER A N 1
ATOM 678 C CA . SER A 1 92 ? 14.631 -9.816 -5.068 1.00 92.31 92 SER A CA 1
ATOM 679 C C . SER A 1 92 ? 13.491 -10.270 -5.992 1.00 92.31 92 SER A C 1
ATOM 681 O O . SER A 1 92 ? 13.076 -11.432 -5.892 1.00 92.31 92 SER A O 1
ATOM 683 N N . PHE A 1 93 ? 12.953 -9.392 -6.848 1.00 92.06 93 PHE A N 1
ATOM 684 C CA . PHE A 1 93 ? 12.015 -9.769 -7.907 1.00 92.06 93 PHE A CA 1
ATOM 685 C C . PHE A 1 93 ? 12.695 -10.498 -9.071 1.00 92.06 93 PHE A C 1
ATOM 687 O O . PHE A 1 93 ? 12.008 -11.229 -9.778 1.00 92.06 93 PHE A O 1
ATOM 694 N N . ASN A 1 94 ? 14.019 -10.363 -9.230 1.00 91.75 94 ASN A N 1
ATOM 695 C CA . ASN A 1 94 ? 14.817 -11.006 -10.280 1.00 91.75 94 ASN A CA 1
ATOM 696 C C . ASN A 1 94 ? 14.231 -10.803 -11.697 1.00 91.75 94 ASN A C 1
ATOM 698 O O . ASN A 1 94 ? 13.827 -11.780 -12.334 1.00 91.75 94 ASN A O 1
ATOM 702 N N . PRO A 1 95 ? 14.143 -9.552 -12.197 1.00 94.38 95 PRO A N 1
ATOM 703 C CA . PRO A 1 95 ? 13.679 -9.292 -13.558 1.00 94.38 95 PRO A CA 1
ATOM 704 C C . PRO A 1 95 ? 14.617 -9.944 -14.586 1.00 94.38 95 PRO A C 1
ATOM 706 O O . PRO A 1 95 ? 15.831 -9.982 -14.400 1.00 94.38 95 PRO A O 1
ATOM 709 N N . GLU A 1 96 ? 14.059 -10.436 -15.691 1.00 95.31 96 GLU A N 1
ATOM 710 C CA . GLU A 1 96 ? 14.828 -11.095 -16.757 1.00 95.31 96 GLU A CA 1
ATOM 711 C C . GLU A 1 96 ? 15.553 -10.093 -17.657 1.00 95.31 96 GLU A C 1
ATOM 713 O O . GLU A 1 96 ? 16.549 -10.423 -18.299 1.00 95.31 96 GLU A O 1
ATOM 718 N N . TRP A 1 97 ? 15.047 -8.865 -17.716 1.00 94.94 97 TRP A N 1
ATOM 719 C CA . TRP A 1 97 ? 15.657 -7.773 -18.451 1.00 94.94 97 TRP A CA 1
ATOM 720 C C . TRP A 1 97 ? 15.495 -6.465 -17.683 1.00 94.94 97 TRP A C 1
ATOM 722 O O . TRP A 1 97 ? 14.524 -6.255 -16.952 1.00 94.94 97 TRP A O 1
ATOM 732 N N . THR A 1 98 ? 16.454 -5.565 -17.870 1.00 95.00 98 THR A N 1
ATOM 733 C CA . THR A 1 98 ? 16.452 -4.242 -17.251 1.00 95.00 98 THR A CA 1
ATOM 734 C C . THR A 1 98 ? 16.763 -3.177 -18.298 1.00 95.00 98 THR A C 1
ATOM 736 O O . THR A 1 98 ? 17.551 -3.408 -19.218 1.00 95.00 98 THR A O 1
ATOM 739 N N . ARG A 1 99 ? 16.119 -2.011 -18.200 1.00 94.06 99 ARG A N 1
ATOM 740 C CA . ARG A 1 99 ? 16.441 -0.820 -19.009 1.00 94.06 99 ARG A CA 1
ATOM 741 C C . ARG A 1 99 ? 16.431 0.427 -18.129 1.00 94.06 99 ARG A C 1
ATOM 743 O O . ARG A 1 99 ? 15.980 0.381 -16.989 1.00 94.06 99 ARG A O 1
ATOM 750 N N . ASN A 1 100 ? 16.953 1.531 -18.651 1.00 92.38 100 ASN A N 1
ATOM 751 C CA . ASN A 1 100 ? 17.123 2.789 -17.917 1.00 92.38 100 ASN A CA 1
ATOM 752 C C . ASN A 1 100 ? 16.285 3.962 -18.460 1.00 92.38 100 ASN A C 1
ATOM 754 O O . ASN A 1 100 ? 16.401 5.081 -17.953 1.00 92.38 100 ASN A O 1
ATOM 758 N N . SER A 1 101 ? 15.451 3.714 -19.471 1.00 90.19 101 SER A N 1
ATOM 759 C CA . SER A 1 101 ? 14.576 4.695 -20.115 1.00 90.19 101 SER A CA 1
ATOM 760 C C . SER A 1 101 ? 13.220 4.085 -20.468 1.00 90.19 101 SER A C 1
ATOM 762 O O . SER A 1 101 ? 13.091 2.862 -20.578 1.00 90.19 101 SER A O 1
ATOM 764 N N . ALA A 1 102 ? 12.209 4.943 -20.622 1.00 90.38 102 ALA A N 1
ATOM 765 C CA . ALA A 1 102 ? 10.874 4.539 -21.037 1.00 90.38 102 ALA A CA 1
ATOM 766 C C . ALA A 1 102 ? 10.871 4.290 -22.546 1.00 90.38 102 ALA A C 1
ATOM 768 O O . ALA A 1 102 ? 11.525 5.000 -23.310 1.00 90.38 102 ALA A O 1
ATOM 769 N N . GLN A 1 103 ? 10.178 3.240 -22.972 1.00 91.25 103 GLN A N 1
ATOM 770 C CA . GLN A 1 103 ? 10.089 2.850 -24.373 1.00 91.25 103 GLN A CA 1
ATOM 771 C C . GLN A 1 103 ? 8.707 2.292 -24.659 1.00 91.25 103 GLN A C 1
ATOM 773 O O . GLN A 1 103 ? 8.184 1.510 -23.869 1.00 91.25 103 GLN A O 1
ATOM 778 N N . GLU A 1 104 ? 8.162 2.649 -25.815 1.00 90.88 104 GLU A N 1
ATOM 779 C CA . GLU A 1 104 ? 6.827 2.234 -26.242 1.00 90.88 104 GLU A CA 1
ATOM 780 C C . GLU A 1 104 ? 6.665 0.705 -26.204 1.00 90.88 104 GLU A C 1
ATOM 782 O O . GLU A 1 104 ? 5.756 0.180 -25.565 1.00 90.88 104 GLU A O 1
ATOM 787 N N . THR A 1 105 ? 7.612 -0.032 -26.795 1.00 90.19 105 THR A N 1
ATOM 788 C CA . THR A 1 105 ? 7.574 -1.499 -26.847 1.00 90.19 105 THR A CA 1
ATOM 789 C C . THR A 1 105 ? 8.532 -2.140 -25.847 1.00 90.19 105 THR A C 1
ATOM 791 O O . THR A 1 105 ? 9.750 -1.933 -25.920 1.00 90.19 105 THR A O 1
ATOM 794 N N . LEU A 1 106 ? 8.003 -3.001 -24.975 1.00 92.81 106 LEU A N 1
ATOM 795 C CA . LEU A 1 106 ? 8.776 -3.749 -23.983 1.00 92.81 106 LEU A CA 1
ATOM 796 C C . LEU A 1 106 ? 8.800 -5.259 -24.285 1.00 92.81 106 LEU A C 1
ATOM 798 O O . LEU A 1 106 ? 7.858 -5.798 -24.868 1.00 92.81 106 LEU A O 1
ATOM 802 N N . PRO A 1 107 ? 9.855 -5.988 -23.875 1.00 92.38 107 PRO A N 1
ATOM 803 C CA . PRO A 1 107 ? 9.850 -7.445 -23.946 1.00 92.38 107 PRO A CA 1
ATOM 804 C C . PRO A 1 107 ? 8.742 -8.066 -23.075 1.00 92.38 107 PRO A C 1
ATOM 806 O O . PRO A 1 107 ? 8.504 -7.644 -21.947 1.00 92.38 107 PRO A O 1
ATOM 809 N N . ARG A 1 108 ? 8.122 -9.152 -23.557 1.00 88.31 108 ARG A N 1
ATOM 810 C CA . ARG A 1 108 ? 7.013 -9.866 -22.879 1.00 88.31 108 ARG A CA 1
ATOM 811 C C . ARG A 1 108 ? 7.391 -10.614 -21.589 1.00 88.31 108 ARG A C 1
ATOM 813 O O . ARG A 1 108 ? 6.548 -11.260 -20.982 1.00 88.31 108 ARG A O 1
ATOM 820 N N . ARG A 1 109 ? 8.665 -10.607 -21.204 1.00 93.50 109 ARG A N 1
ATOM 821 C CA . ARG A 1 109 ? 9.172 -11.270 -19.991 1.00 93.50 109 ARG A CA 1
ATOM 822 C C . ARG A 1 109 ? 9.157 -10.304 -18.809 1.00 93.50 109 ARG A C 1
ATOM 824 O O . ARG A 1 109 ? 8.988 -9.103 -19.005 1.00 93.50 109 ARG A O 1
ATOM 831 N N . ASN A 1 110 ? 9.380 -10.823 -17.606 1.00 95.25 110 ASN A N 1
ATOM 832 C CA . ASN A 1 110 ? 9.501 -10.009 -16.397 1.00 95.25 110 ASN A CA 1
ATOM 833 C C . ASN A 1 110 ? 10.602 -8.956 -16.552 1.00 95.25 110 ASN A C 1
ATOM 835 O O . ASN A 1 110 ? 11.739 -9.300 -16.884 1.00 95.25 110 ASN A O 1
ATOM 839 N N . GLY A 1 111 ? 10.269 -7.696 -16.301 1.00 95.75 111 GLY A N 1
ATOM 840 C CA . GLY A 1 111 ? 11.139 -6.568 -16.603 1.00 95.75 111 GLY A CA 1
ATOM 841 C C . GLY A 1 111 ? 11.215 -5.529 -15.502 1.00 95.75 111 GLY A C 1
ATOM 842 O O . GLY A 1 111 ? 10.318 -5.419 -14.666 1.00 95.75 111 GLY A O 1
ATOM 843 N N . ALA A 1 112 ? 12.280 -4.733 -15.535 1.00 96.44 112 ALA A N 1
ATOM 844 C CA . ALA A 1 112 ? 12.403 -3.542 -14.706 1.00 96.44 112 ALA A CA 1
ATOM 845 C C . ALA A 1 112 ? 12.948 -2.344 -15.497 1.00 96.44 112 ALA A C 1
ATOM 847 O O . ALA A 1 112 ? 13.934 -2.458 -16.229 1.00 96.44 112 ALA A O 1
ATOM 848 N N . LEU A 1 113 ? 12.324 -1.183 -15.316 1.00 95.56 113 LEU A N 1
ATOM 849 C CA . LEU A 1 113 ? 12.810 0.111 -15.778 1.00 95.56 113 LEU A CA 1
ATOM 850 C C . LEU A 1 113 ? 13.343 0.893 -14.577 1.00 95.56 113 LEU A C 1
ATOM 852 O O . LEU A 1 113 ? 12.595 1.230 -13.661 1.00 95.56 113 LEU A O 1
ATOM 856 N N . TYR A 1 114 ? 14.644 1.172 -14.598 1.00 95.12 114 TYR A N 1
ATOM 857 C CA . TYR A 1 114 ? 15.351 1.922 -13.564 1.00 95.12 114 TYR A CA 1
ATOM 858 C C . TYR A 1 114 ? 15.774 3.288 -14.102 1.00 95.12 114 TYR A C 1
ATOM 860 O O . TYR A 1 114 ? 16.827 3.438 -14.725 1.00 95.12 114 TYR A O 1
ATOM 868 N N . PHE A 1 115 ? 14.950 4.303 -13.872 1.00 93.50 115 PHE A N 1
ATOM 869 C CA . PHE A 1 115 ? 15.168 5.634 -14.428 1.00 93.50 115 PHE A CA 1
ATOM 870 C C . PHE A 1 115 ? 16.320 6.361 -13.726 1.00 93.50 115 PHE A C 1
ATOM 872 O O . PHE A 1 115 ? 16.342 6.502 -12.501 1.00 93.50 115 PHE A O 1
ATOM 879 N N . THR A 1 116 ? 17.262 6.889 -14.509 1.00 89.81 116 THR A N 1
ATOM 880 C CA . THR A 1 116 ? 18.323 7.782 -14.003 1.00 89.81 116 THR A CA 1
ATOM 881 C C . THR A 1 116 ? 17.811 9.203 -13.769 1.00 89.81 116 THR A C 1
ATOM 883 O O . THR A 1 116 ? 18.258 9.877 -12.845 1.00 89.81 116 THR A O 1
ATOM 886 N N . LYS A 1 117 ? 16.854 9.656 -14.590 1.00 88.38 117 LYS A N 1
ATOM 887 C CA . LYS A 1 117 ? 16.188 10.964 -14.491 1.00 88.38 117 LYS A CA 1
ATOM 888 C C . LYS A 1 117 ? 14.660 10.784 -14.486 1.00 88.38 117 LYS A C 1
ATOM 890 O O . LYS A 1 117 ? 14.019 11.057 -15.500 1.00 88.38 117 LYS A O 1
ATOM 895 N N . PRO A 1 118 ? 14.059 10.332 -13.368 1.00 85.94 118 PRO A N 1
ATOM 896 C CA . PRO A 1 118 ? 12.632 9.990 -13.303 1.00 85.94 118 PRO A CA 1
ATOM 897 C C . PRO A 1 118 ? 11.704 11.166 -13.643 1.00 85.94 118 PRO A C 1
ATOM 899 O O . PRO A 1 118 ? 10.692 10.973 -14.307 1.00 85.94 118 PRO A O 1
ATOM 902 N N . TYR A 1 119 ? 12.077 12.399 -13.280 1.00 84.81 119 TYR A N 1
ATOM 903 C CA . TYR A 1 119 ? 11.298 13.594 -13.626 1.00 84.81 119 TYR A CA 1
ATOM 904 C C . TYR A 1 119 ? 11.170 13.812 -15.143 1.00 84.81 119 TYR A C 1
ATOM 906 O O . TYR A 1 119 ? 10.105 14.194 -15.622 1.00 84.81 119 TYR A O 1
ATOM 914 N N . ALA A 1 120 ? 12.244 13.547 -15.897 1.00 87.19 120 ALA A N 1
ATOM 915 C CA . ALA A 1 120 ? 12.250 13.692 -17.351 1.00 87.19 120 ALA A CA 1
ATOM 916 C C . ALA A 1 120 ? 11.441 12.581 -18.037 1.00 87.19 120 ALA A C 1
ATOM 918 O O . ALA A 1 120 ? 10.758 12.845 -19.018 1.00 87.19 120 ALA A O 1
ATOM 919 N N . ALA A 1 121 ? 11.467 11.368 -17.476 1.00 89.00 121 ALA A N 1
ATOM 920 C CA . ALA A 1 121 ? 10.736 10.218 -18.002 1.00 89.00 121 ALA A CA 1
ATOM 921 C C . ALA A 1 121 ? 9.225 10.249 -17.698 1.00 89.00 121 ALA A C 1
ATOM 923 O O . ALA A 1 121 ? 8.488 9.439 -18.242 1.00 89.00 121 ALA A O 1
ATOM 924 N N . TYR A 1 122 ? 8.732 11.152 -16.839 1.00 91.19 122 TYR A N 1
ATOM 925 C CA . TYR A 1 122 ? 7.333 11.130 -16.383 1.00 91.19 122 TYR A CA 1
ATOM 926 C C . TYR A 1 122 ? 6.310 11.203 -17.524 1.00 91.19 122 TYR A C 1
ATOM 928 O O . TYR A 1 122 ? 5.333 10.463 -17.506 1.00 91.19 122 TYR A O 1
ATOM 936 N N . LEU A 1 123 ? 6.524 12.083 -18.509 1.00 91.31 123 LEU A N 1
ATOM 937 C CA . LEU A 1 123 ? 5.594 12.222 -19.636 1.00 91.31 123 LEU A CA 1
ATOM 938 C C . LEU A 1 123 ? 5.575 10.956 -20.499 1.00 91.31 123 LEU A C 1
ATOM 940 O O . LEU A 1 123 ? 4.499 10.474 -20.830 1.00 91.31 123 LEU A O 1
ATOM 944 N N . GLU A 1 124 ? 6.748 10.378 -20.765 1.00 93.06 124 GLU A N 1
ATOM 945 C CA . GLU A 1 124 ? 6.886 9.113 -21.497 1.00 93.06 124 GLU A CA 1
ATOM 946 C C . GLU A 1 124 ? 6.229 7.950 -20.733 1.00 93.06 124 GLU A C 1
ATOM 948 O O . GLU A 1 124 ? 5.573 7.100 -21.325 1.00 93.06 124 GLU A O 1
ATOM 953 N N . ILE A 1 125 ? 6.358 7.916 -19.400 1.00 93.62 125 ILE A N 1
ATOM 954 C CA . ILE A 1 125 ? 5.676 6.921 -18.561 1.00 93.62 125 ILE A CA 1
ATOM 955 C C . ILE A 1 125 ? 4.160 7.068 -18.709 1.00 93.62 125 ILE A C 1
ATOM 957 O O . ILE A 1 125 ? 3.486 6.075 -18.956 1.00 93.62 125 ILE A O 1
ATOM 961 N N . CYS A 1 126 ? 3.618 8.282 -18.584 1.00 93.19 126 CYS A N 1
ATOM 962 C CA . CYS A 1 126 ? 2.183 8.520 -18.748 1.00 93.19 126 CYS A CA 1
ATOM 963 C C . CYS A 1 126 ? 1.677 8.128 -20.144 1.00 93.19 126 CYS A C 1
ATOM 965 O O . CYS A 1 126 ? 0.559 7.642 -20.259 1.00 93.19 126 CYS A O 1
ATOM 967 N N . GLU A 1 127 ? 2.486 8.317 -21.184 1.00 93.88 127 GLU A N 1
ATOM 968 C CA . GLU A 1 127 ? 2.132 7.953 -22.557 1.00 93.88 127 GLU A CA 1
ATOM 969 C C . GLU A 1 127 ? 2.080 6.431 -22.765 1.00 93.88 127 GLU A C 1
ATOM 971 O O . GLU A 1 127 ? 1.135 5.919 -23.359 1.00 93.88 127 GLU A O 1
ATOM 976 N N . TYR A 1 128 ? 3.060 5.686 -22.245 1.00 94.19 128 TYR A N 1
ATOM 977 C CA . TYR A 1 128 ? 3.202 4.258 -22.558 1.00 94.19 128 TYR A CA 1
ATOM 978 C C . TYR A 1 128 ? 2.562 3.303 -21.541 1.00 94.19 128 TYR A C 1
ATOM 980 O O . TYR A 1 128 ? 2.335 2.133 -21.859 1.00 94.19 128 TYR A O 1
ATOM 988 N N . ILE A 1 129 ? 2.255 3.762 -20.322 1.00 93.69 129 ILE A N 1
ATOM 989 C CA . ILE A 1 129 ? 1.819 2.879 -19.228 1.00 93.69 129 ILE A CA 1
ATOM 990 C C . ILE A 1 129 ? 0.517 2.128 -19.524 1.00 93.69 129 ILE A C 1
ATOM 992 O O . ILE A 1 129 ? 0.370 0.987 -19.089 1.00 93.69 129 ILE A O 1
ATOM 996 N N . GLU A 1 130 ? -0.407 2.724 -20.282 1.00 92.25 130 GLU A N 1
ATOM 997 C CA . GLU A 1 130 ? -1.649 2.053 -20.675 1.00 92.25 130 GLU A CA 1
ATOM 998 C C . GLU A 1 130 ? -1.364 0.843 -21.574 1.00 92.25 130 GLU A C 1
ATOM 1000 O O . GLU A 1 130 ? -1.903 -0.237 -21.336 1.00 92.25 130 GLU A O 1
ATOM 1005 N N . GLY A 1 131 ? -0.455 0.990 -22.544 1.00 91.81 131 GLY A N 1
ATOM 1006 C CA . GLY A 1 131 ? 0.000 -0.112 -23.392 1.00 91.81 131 GLY A CA 1
ATOM 1007 C C . GLY A 1 131 ? 0.730 -1.187 -22.588 1.00 91.81 131 GLY A C 1
ATOM 1008 O O . GLY A 1 131 ? 0.449 -2.375 -22.738 1.00 91.81 131 GLY A O 1
ATOM 1009 N N . TRP A 1 132 ? 1.608 -0.786 -21.665 1.00 93.38 132 TRP A N 1
ATOM 1010 C CA . TRP A 1 132 ? 2.309 -1.732 -20.794 1.00 93.38 132 TRP A CA 1
ATOM 1011 C C . TRP A 1 132 ? 1.350 -2.523 -19.897 1.00 93.38 132 TRP A C 1
ATOM 1013 O O . TRP A 1 132 ? 1.549 -3.717 -19.700 1.00 93.38 132 TRP A O 1
ATOM 1023 N N . ALA A 1 133 ? 0.297 -1.897 -19.366 1.00 91.69 133 ALA A N 1
ATOM 1024 C CA . ALA A 1 133 ? -0.639 -2.546 -18.446 1.00 91.69 133 ALA A CA 1
ATOM 1025 C C . ALA A 1 133 ? -1.532 -3.613 -19.111 1.00 91.69 133 ALA A C 1
ATOM 1027 O O . ALA A 1 133 ? -2.100 -4.478 -18.428 1.00 91.69 133 ALA A O 1
ATOM 1028 N N . GLN A 1 134 ? -1.654 -3.586 -20.442 1.00 90.38 134 GLN A N 1
ATOM 1029 C CA . GLN A 1 134 ? -2.357 -4.633 -21.186 1.00 90.38 134 GLN A CA 1
ATOM 1030 C C . GLN A 1 134 ? -1.628 -5.975 -21.033 1.00 90.38 134 GLN A C 1
ATOM 1032 O O . GLN A 1 134 ? -2.241 -6.972 -20.628 1.00 90.38 134 GLN A O 1
ATOM 1037 N N . ASP A 1 135 ? -0.313 -5.967 -21.248 1.00 90.56 135 ASP A N 1
ATOM 1038 C CA . ASP A 1 135 ? 0.529 -7.164 -21.268 1.00 90.56 135 ASP A CA 1
ATOM 1039 C C . ASP A 1 135 ? 1.166 -7.490 -19.907 1.00 90.56 135 ASP A C 1
ATOM 1041 O O . ASP A 1 135 ? 1.360 -8.666 -19.583 1.00 90.56 135 ASP A O 1
ATOM 1045 N N . HIS A 1 136 ? 1.455 -6.480 -19.083 1.00 93.12 136 HIS A N 1
ATOM 1046 C CA . HIS A 1 136 ? 2.217 -6.624 -17.843 1.00 93.12 136 HIS A CA 1
ATOM 1047 C C . HIS A 1 136 ? 1.419 -6.229 -16.600 1.00 93.12 136 HIS A C 1
ATOM 1049 O O . HIS A 1 136 ? 0.531 -5.382 -16.623 1.00 93.12 136 HIS A O 1
ATOM 1055 N N . PHE A 1 137 ? 1.782 -6.828 -15.467 1.00 94.12 137 PHE A N 1
ATOM 1056 C CA . PHE A 1 137 ? 1.377 -6.357 -14.147 1.00 94.12 137 PHE A CA 1
ATOM 1057 C C . PHE A 1 137 ? 2.305 -5.231 -13.695 1.00 94.12 137 PHE A C 1
ATOM 1059 O O . PHE A 1 137 ? 3.498 -5.456 -13.469 1.00 94.12 137 PHE A O 1
ATOM 1066 N N . ILE A 1 138 ? 1.760 -4.023 -13.566 1.00 95.06 138 ILE A N 1
ATOM 1067 C CA . ILE A 1 138 ? 2.561 -2.836 -13.278 1.00 95.06 138 ILE A CA 1
ATOM 1068 C C . ILE A 1 138 ? 2.838 -2.720 -11.779 1.00 95.06 138 ILE A C 1
ATOM 1070 O O . ILE A 1 138 ? 1.922 -2.734 -10.952 1.00 95.06 138 ILE A O 1
ATOM 1074 N N . ILE A 1 139 ? 4.116 -2.561 -11.439 1.00 95.75 139 ILE A N 1
ATOM 1075 C CA . ILE A 1 139 ? 4.601 -2.312 -10.084 1.00 95.75 139 ILE A CA 1
ATOM 1076 C C . ILE A 1 139 ? 5.397 -1.012 -10.103 1.00 95.75 139 ILE A C 1
ATOM 1078 O O . ILE A 1 139 ? 6.384 -0.920 -10.825 1.00 95.75 139 ILE A O 1
ATOM 1082 N N . LEU A 1 140 ? 5.007 -0.022 -9.304 1.00 95.38 140 LEU A N 1
ATOM 1083 C CA . LEU A 1 140 ? 5.729 1.244 -9.193 1.00 95.38 140 LEU A CA 1
ATOM 1084 C C . LEU A 1 140 ? 6.298 1.415 -7.794 1.00 95.38 140 LEU A C 1
ATOM 1086 O O . LEU A 1 140 ? 5.592 1.218 -6.805 1.00 95.38 140 LEU A O 1
ATOM 1090 N N . HIS A 1 141 ? 7.549 1.853 -7.720 1.00 94.94 141 HIS A N 1
ATOM 1091 C CA . HIS A 1 141 ? 8.119 2.406 -6.504 1.00 94.94 141 HIS A CA 1
ATOM 1092 C C . HIS A 1 141 ? 8.043 3.932 -6.549 1.00 94.94 141 HIS A C 1
ATOM 1094 O O . HIS A 1 141 ? 8.779 4.585 -7.286 1.00 94.94 141 HIS A O 1
ATOM 1100 N N . LEU A 1 142 ? 7.104 4.487 -5.788 1.00 92.81 142 LEU A N 1
ATOM 1101 C CA . LEU A 1 142 ? 6.906 5.920 -5.645 1.00 92.81 142 LEU A CA 1
ATOM 1102 C C . LEU A 1 142 ? 7.655 6.421 -4.403 1.00 92.81 142 LEU A C 1
ATOM 1104 O O . LEU A 1 142 ? 7.605 5.821 -3.329 1.00 92.81 142 LEU A O 1
ATOM 1108 N N . GLY A 1 143 ? 8.354 7.538 -4.570 1.00 85.06 143 GLY A N 1
ATOM 1109 C CA . GLY A 1 143 ? 9.368 8.028 -3.642 1.00 85.06 143 GLY A CA 1
ATOM 1110 C C . GLY A 1 143 ? 10.734 8.127 -4.324 1.00 85.06 143 GLY A C 1
ATOM 1111 O O . GLY A 1 143 ? 10.868 7.854 -5.517 1.00 85.06 143 GLY A O 1
ATOM 1112 N N . ASN A 1 144 ? 11.757 8.579 -3.590 1.00 73.50 144 ASN A N 1
ATOM 1113 C CA . ASN A 1 144 ? 13.163 8.617 -4.033 1.00 73.50 144 ASN A CA 1
ATOM 1114 C C . ASN A 1 144 ? 13.407 9.175 -5.459 1.00 73.50 144 ASN A C 1
ATOM 1116 O O . ASN A 1 144 ? 14.369 8.801 -6.128 1.00 73.50 144 ASN A O 1
ATOM 1120 N N . GLY A 1 145 ? 12.542 10.084 -5.926 1.00 82.38 145 GLY A N 1
ATOM 1121 C CA . GLY A 1 145 ? 12.624 10.753 -7.228 1.00 82.38 145 GLY A CA 1
ATOM 1122 C C . GLY A 1 145 ? 11.502 10.415 -8.218 1.00 82.38 145 GLY A C 1
ATOM 1123 O O . GLY A 1 145 ? 11.167 11.281 -9.027 1.00 82.38 145 GLY A O 1
ATOM 1124 N N . LEU A 1 146 ? 10.895 9.221 -8.165 1.00 89.69 146 LEU A N 1
ATOM 1125 C CA . LEU A 1 146 ? 9.719 8.896 -8.984 1.00 89.69 146 LEU A CA 1
ATOM 1126 C C . LEU A 1 146 ? 8.450 9.279 -8.219 1.00 89.69 146 LEU A C 1
ATOM 1128 O O . LEU A 1 146 ? 8.210 8.806 -7.112 1.00 89.69 146 LEU A O 1
ATOM 1132 N N . GLN A 1 147 ? 7.639 10.155 -8.804 1.00 91.62 147 GLN A N 1
ATOM 1133 C CA . GLN A 1 147 ? 6.431 10.682 -8.174 1.00 91.62 147 GLN A CA 1
ATOM 1134 C C . GLN A 1 147 ? 5.220 10.476 -9.077 1.00 91.62 147 GLN A C 1
ATOM 1136 O O . GLN A 1 147 ? 5.348 10.496 -10.301 1.00 91.62 147 GLN A O 1
ATOM 1141 N N . ALA A 1 148 ? 4.045 10.329 -8.472 1.00 90.75 148 ALA A N 1
ATOM 1142 C CA . ALA A 1 148 ? 2.772 10.227 -9.167 1.00 90.75 148 ALA A CA 1
ATOM 1143 C C . ALA A 1 148 ? 1.998 11.549 -9.080 1.00 90.75 148 ALA A C 1
ATOM 1145 O O . ALA A 1 148 ? 1.795 12.100 -7.996 1.00 90.75 148 ALA A O 1
ATOM 1146 N N . GLY A 1 149 ? 1.576 12.061 -10.235 1.00 90.25 149 GLY A N 1
ATOM 1147 C CA . GLY A 1 149 ? 0.599 13.140 -10.351 1.00 90.25 149 GLY A CA 1
ATOM 1148 C C . GLY A 1 149 ? -0.796 12.607 -10.678 1.00 90.25 149 GLY A C 1
ATOM 1149 O O . GLY A 1 149 ? -1.037 11.398 -10.704 1.00 90.25 149 GLY A O 1
ATOM 1150 N N . VAL A 1 150 ? -1.725 13.527 -10.943 1.00 88.38 150 VAL A N 1
ATOM 1151 C CA . VAL A 1 150 ? -3.128 13.204 -11.261 1.00 88.38 150 VAL A CA 1
ATOM 1152 C C . VAL A 1 150 ? -3.233 12.389 -12.545 1.00 88.38 150 VAL A C 1
ATOM 1154 O O . VAL A 1 150 ? -4.058 11.484 -12.624 1.00 88.38 150 VAL A O 1
ATOM 1157 N N . GLU A 1 151 ? -2.383 12.676 -13.530 1.00 90.00 151 GLU A N 1
ATOM 1158 C CA . GLU A 1 151 ? -2.409 12.011 -14.831 1.00 90.00 151 GLU A CA 1
ATOM 1159 C C . GLU A 1 151 ? -2.088 10.525 -14.676 1.00 90.00 151 GLU A C 1
ATOM 1161 O O . GLU A 1 151 ? -2.892 9.674 -15.051 1.00 90.00 151 GLU A O 1
ATOM 1166 N N . LEU A 1 152 ? -0.958 10.219 -14.030 1.00 91.00 152 LEU A N 1
ATOM 1167 C CA . LEU A 1 152 ? -0.521 8.845 -13.804 1.00 91.00 152 LEU A CA 1
ATOM 1168 C C . LEU A 1 152 ? -1.536 8.065 -12.960 1.00 91.00 152 LEU A C 1
ATOM 1170 O O . LEU A 1 152 ? -1.869 6.929 -13.284 1.00 91.00 152 LEU A O 1
ATOM 1174 N N . MET A 1 153 ? -2.069 8.686 -11.904 1.00 90.69 153 MET A N 1
ATOM 1175 C CA . MET A 1 153 ? -3.058 8.049 -11.036 1.00 90.69 153 MET A CA 1
ATOM 1176 C C . MET A 1 153 ? -4.363 7.712 -11.759 1.00 90.69 153 MET A C 1
ATOM 1178 O O . MET A 1 153 ? -4.923 6.636 -11.545 1.00 90.69 153 MET A O 1
ATOM 1182 N N . ASN A 1 154 ? -4.841 8.597 -12.636 1.00 89.75 154 ASN A N 1
ATOM 1183 C CA . ASN A 1 154 ? -6.040 8.334 -13.429 1.00 89.75 154 ASN A CA 1
ATOM 1184 C C . ASN A 1 154 ? -5.838 7.140 -14.368 1.00 89.75 154 ASN A C 1
ATOM 1186 O O . ASN A 1 154 ? -6.724 6.290 -14.462 1.00 89.75 154 ASN A O 1
ATOM 1190 N N . ILE A 1 155 ? -4.669 7.037 -15.006 1.00 91.06 155 ILE A N 1
ATOM 1191 C CA . ILE A 1 155 ? -4.356 5.917 -15.902 1.00 91.06 155 ILE A CA 1
ATOM 1192 C C . ILE A 1 155 ? -4.225 4.606 -15.113 1.00 91.06 155 ILE A C 1
ATOM 1194 O O . ILE A 1 155 ? -4.781 3.581 -15.508 1.00 91.06 155 ILE A O 1
ATOM 1198 N N . LEU A 1 156 ? -3.562 4.623 -13.954 1.00 90.62 156 LEU A N 1
ATOM 1199 C CA . LEU A 1 156 ? -3.446 3.446 -13.081 1.00 90.62 156 LEU A CA 1
ATOM 1200 C C . LEU A 1 156 ? -4.816 2.931 -12.620 1.00 90.62 156 LEU A C 1
ATOM 1202 O O . LEU A 1 156 ? -5.085 1.734 -12.661 1.00 90.62 156 LEU A O 1
ATOM 1206 N N . ASN A 1 157 ? -5.725 3.837 -12.258 1.00 86.62 157 ASN A N 1
ATOM 1207 C CA . ASN A 1 157 ? -7.082 3.458 -11.870 1.00 86.62 157 ASN A CA 1
ATOM 1208 C C . ASN A 1 157 ? -7.913 2.923 -13.049 1.00 86.62 157 ASN A C 1
ATOM 1210 O O . ASN A 1 157 ? -8.788 2.086 -12.834 1.00 86.62 157 ASN A O 1
ATOM 1214 N N . ALA A 1 158 ? -7.641 3.370 -14.279 1.00 86.50 158 ALA A N 1
ATOM 1215 C CA . ALA A 1 158 ? -8.310 2.878 -15.486 1.00 86.50 158 ALA A CA 1
ATOM 1216 C C . ALA A 1 158 ? -7.781 1.509 -15.956 1.00 86.50 158 ALA A C 1
ATOM 1218 O O . ALA A 1 158 ? -8.545 0.689 -16.461 1.00 86.50 158 ALA A O 1
ATOM 1219 N N . THR A 1 159 ? -6.489 1.237 -15.757 1.00 80.88 159 THR A N 1
ATOM 1220 C CA . THR A 1 159 ? -5.807 0.003 -16.202 1.00 80.88 159 THR A CA 1
ATOM 1221 C C . THR A 1 159 ? -6.067 -1.214 -15.303 1.00 80.88 159 THR A C 1
ATOM 1223 O O . THR A 1 159 ? -5.734 -2.349 -15.652 1.00 80.88 159 THR A O 1
ATOM 1226 N N . GLY A 1 160 ? -6.732 -1.014 -14.164 1.00 75.31 160 GLY A N 1
ATOM 1227 C CA . GLY A 1 160 ? -7.269 -2.083 -13.332 1.00 75.31 160 GLY A CA 1
ATOM 1228 C C . GLY A 1 160 ? -6.263 -2.638 -12.329 1.00 75.31 160 GLY A C 1
ATOM 1229 O O . GLY A 1 160 ? -6.424 -2.395 -11.140 1.00 75.31 160 GLY A O 1
ATOM 1230 N N . GLN A 1 161 ? -5.275 -3.433 -12.754 1.00 81.69 161 GLN A N 1
ATOM 1231 C CA . GLN A 1 161 ? -4.364 -4.132 -11.832 1.00 81.69 161 GLN A CA 1
ATOM 1232 C C . GLN A 1 161 ? -2.982 -3.462 -11.761 1.00 81.69 161 GLN A C 1
ATOM 1234 O O . GLN A 1 161 ? -2.149 -3.645 -12.647 1.00 81.69 161 GLN A O 1
ATOM 1239 N N . SER A 1 162 ? -2.701 -2.771 -10.652 1.00 92.62 162 SER A N 1
ATOM 1240 C CA . SER A 1 162 ? -1.385 -2.172 -10.388 1.00 92.62 162 SER A CA 1
ATOM 1241 C C . SER A 1 162 ? -1.014 -2.203 -8.907 1.00 92.62 162 SER A C 1
ATOM 1243 O O . SER A 1 162 ? -1.886 -2.116 -8.038 1.00 92.62 162 SER A O 1
ATOM 1245 N N . LEU A 1 163 ? 0.283 -2.291 -8.620 1.00 95.00 163 LEU A N 1
ATOM 1246 C CA . LEU A 1 163 ? 0.838 -2.255 -7.271 1.00 95.00 163 LEU A CA 1
ATOM 1247 C C . LEU A 1 163 ? 1.750 -1.044 -7.088 1.00 95.00 163 LEU A C 1
ATOM 1249 O O . LEU A 1 163 ? 2.710 -0.865 -7.830 1.00 95.00 163 LEU A O 1
ATOM 1253 N N . LEU A 1 164 ? 1.483 -0.251 -6.058 1.00 95.44 164 LEU A N 1
ATOM 1254 C CA . LEU A 1 164 ? 2.276 0.916 -5.692 1.00 95.44 164 LEU A CA 1
ATOM 1255 C C . LEU A 1 164 ? 3.003 0.649 -4.379 1.00 95.44 164 LEU A C 1
ATOM 1257 O O . LEU A 1 164 ? 2.400 0.176 -3.418 1.00 95.44 164 LEU A O 1
ATOM 1261 N N . PHE A 1 165 ? 4.288 0.965 -4.329 1.00 95.50 165 PHE A N 1
ATOM 1262 C CA . PHE A 1 165 ? 5.064 1.053 -3.100 1.00 95.50 165 PHE A CA 1
ATOM 1263 C C . PHE A 1 165 ? 5.313 2.518 -2.780 1.00 95.50 165 PHE A C 1
ATOM 1265 O O . PHE A 1 165 ? 5.835 3.239 -3.624 1.00 95.50 165 PHE A O 1
ATOM 1272 N N . CYS A 1 166 ? 4.972 2.932 -1.565 1.00 93.12 166 CYS A N 1
ATOM 1273 C CA . CYS A 1 166 ? 5.181 4.281 -1.063 1.00 93.12 166 CYS A CA 1
ATOM 1274 C C . CYS A 1 166 ? 5.872 4.207 0.300 1.00 93.12 166 CYS A C 1
ATOM 1276 O O . CYS A 1 166 ? 5.244 3.845 1.294 1.00 93.12 166 CYS A O 1
ATOM 1278 N N . GLU A 1 167 ? 7.144 4.598 0.376 1.00 88.62 167 GLU A N 1
ATOM 1279 C CA . GLU A 1 167 ? 7.824 4.745 1.675 1.00 88.62 167 GLU A CA 1
ATOM 1280 C C . GLU A 1 167 ? 7.193 5.872 2.503 1.00 88.62 167 GLU A C 1
ATOM 1282 O O . GLU A 1 167 ? 6.992 5.746 3.710 1.00 88.62 167 GLU A O 1
ATOM 1287 N N . SER A 1 168 ? 6.836 6.961 1.819 1.00 89.06 168 SER A N 1
ATOM 1288 C CA . SER A 1 168 ? 6.133 8.117 2.359 1.00 89.06 168 SER A CA 1
ATOM 1289 C C . SER A 1 168 ? 5.154 8.634 1.310 1.00 89.06 168 SER A C 1
ATOM 1291 O O . SER A 1 168 ? 5.551 8.949 0.182 1.00 89.06 168 SER A O 1
ATOM 1293 N N . VAL A 1 169 ? 3.870 8.735 1.668 1.00 90.50 169 VAL A N 1
ATOM 1294 C CA . VAL A 1 169 ? 2.838 9.232 0.744 1.00 90.50 169 VAL A CA 1
ATOM 1295 C C . VAL A 1 169 ? 3.143 10.666 0.292 1.00 90.50 169 VAL A C 1
ATOM 1297 O O . VAL A 1 169 ? 3.195 10.877 -0.916 1.00 90.50 169 VAL A O 1
ATOM 1300 N N . PRO A 1 170 ? 3.442 11.641 1.177 1.00 88.94 170 PRO A N 1
ATOM 1301 C CA . PRO A 1 170 ? 3.778 13.000 0.745 1.00 88.94 170 PRO A CA 1
ATOM 1302 C C . PRO A 1 170 ? 4.922 13.080 -0.276 1.00 88.94 170 PRO A C 1
ATOM 1304 O O . PRO A 1 170 ? 4.833 13.838 -1.235 1.00 88.94 170 PRO A O 1
ATOM 1307 N N . GLN A 1 171 ? 5.981 12.282 -0.107 1.00 89.12 171 GLN A N 1
ATOM 1308 C CA . GLN A 1 171 ? 7.130 12.288 -1.025 1.00 89.12 171 GLN A CA 1
ATOM 1309 C C . GLN A 1 171 ? 6.831 11.615 -2.369 1.00 89.12 171 GLN A C 1
ATOM 1311 O O . GLN A 1 171 ? 7.490 11.908 -3.368 1.00 89.12 171 GLN A O 1
ATOM 1316 N N . SER A 1 172 ? 5.837 10.727 -2.389 1.00 90.38 172 SER A N 1
ATOM 1317 C CA . SER A 1 172 ? 5.383 10.005 -3.578 1.00 90.38 172 SER A CA 1
ATOM 1318 C C . SER A 1 172 ? 4.540 10.874 -4.513 1.00 90.38 172 SER A C 1
ATOM 1320 O O . SER A 1 172 ? 4.315 10.489 -5.659 1.00 90.38 172 SER A O 1
ATOM 1322 N N . LEU A 1 173 ? 4.058 12.029 -4.045 1.00 90.69 173 LEU A N 1
ATOM 1323 C CA . LEU A 1 173 ? 3.139 12.883 -4.789 1.00 90.69 173 LEU A CA 1
ATOM 1324 C C . LEU A 1 173 ? 3.882 13.992 -5.520 1.00 90.69 173 LEU A C 1
ATOM 1326 O O . LEU A 1 173 ? 4.697 14.718 -4.949 1.00 90.69 173 LEU A O 1
ATOM 1330 N N . ARG A 1 174 ? 3.561 14.145 -6.803 1.00 86.00 174 ARG A N 1
ATOM 1331 C CA . ARG A 1 174 ? 4.060 15.248 -7.616 1.00 86.00 174 ARG A CA 1
ATOM 1332 C C . ARG A 1 174 ? 3.206 16.486 -7.359 1.00 86.00 174 ARG A C 1
ATOM 1334 O O . ARG A 1 174 ? 1.983 16.435 -7.487 1.00 86.00 174 ARG A O 1
ATOM 1341 N N . SER A 1 175 ? 3.847 17.618 -7.078 1.00 77.31 175 SER A N 1
ATOM 1342 C CA . SER A 1 175 ? 3.179 18.916 -7.181 1.00 77.31 175 SER A CA 1
ATOM 1343 C C . SER A 1 175 ? 3.261 19.396 -8.626 1.00 77.31 175 SER A C 1
ATOM 1345 O O . SER A 1 175 ? 4.353 19.508 -9.180 1.00 77.31 175 SER A O 1
ATOM 1347 N N . SER A 1 176 ? 2.109 19.635 -9.248 1.00 69.25 176 SER A N 1
ATOM 1348 C CA . SER A 1 176 ? 2.018 20.319 -10.540 1.00 69.25 176 SER A CA 1
ATOM 1349 C C . SER A 1 176 ? 1.514 21.744 -10.324 1.00 69.25 176 SER A C 1
ATOM 1351 O O . SER A 1 176 ? 0.841 22.007 -9.326 1.00 69.25 176 SER A O 1
ATOM 1353 N N . ASP A 1 177 ? 1.784 22.641 -11.271 1.00 61.88 177 ASP A N 1
ATOM 1354 C CA . ASP A 1 177 ? 1.328 24.036 -11.206 1.00 61.88 177 ASP A CA 1
ATOM 1355 C C . ASP A 1 177 ? -0.208 24.164 -11.202 1.00 61.88 177 ASP A C 1
ATOM 1357 O O . ASP A 1 177 ? -0.749 25.168 -10.745 1.00 61.88 177 ASP A O 1
ATOM 1361 N N . MET A 1 178 ? -0.923 23.148 -11.701 1.00 63.59 178 MET A N 1
ATOM 1362 C CA . MET A 1 178 ? -2.384 23.169 -11.830 1.00 63.59 178 MET A CA 1
ATOM 1363 C C . MET A 1 178 ? -3.110 22.566 -10.626 1.00 63.59 178 MET A C 1
ATOM 1365 O O . MET A 1 178 ? -4.191 23.031 -10.264 1.00 63.59 178 MET A O 1
ATOM 1369 N N . ARG A 1 179 ? -2.556 21.506 -10.022 1.00 76.56 179 ARG A N 1
ATOM 1370 C CA . ARG A 1 179 ? -3.158 20.826 -8.869 1.00 76.56 179 ARG A CA 1
ATOM 1371 C C . ARG A 1 179 ? -2.132 19.981 -8.119 1.00 76.56 179 ARG A C 1
ATOM 1373 O O . ARG A 1 179 ? -1.367 19.225 -8.721 1.00 76.56 179 ARG A O 1
ATOM 1380 N N . THR A 1 180 ? -2.201 20.038 -6.796 1.00 78.62 180 THR A N 1
ATOM 1381 C CA . THR A 1 180 ? -1.481 19.138 -5.892 1.00 78.62 180 THR A CA 1
ATOM 1382 C C . THR A 1 180 ? -2.474 18.127 -5.326 1.00 78.62 180 THR A C 1
ATOM 1384 O O . THR A 1 180 ? -3.529 18.516 -4.827 1.00 78.62 180 THR A O 1
ATOM 1387 N N . ILE A 1 181 ? -2.165 16.834 -5.425 1.00 86.06 181 ILE A N 1
ATOM 1388 C CA . ILE A 1 181 ? -2.955 15.790 -4.761 1.00 86.06 181 ILE A CA 1
ATOM 1389 C C . ILE A 1 181 ? -2.598 15.802 -3.278 1.00 86.06 181 ILE A C 1
ATOM 1391 O O . ILE A 1 181 ? -1.421 15.808 -2.921 1.00 86.06 181 ILE A O 1
ATOM 1395 N N . THR A 1 182 ? -3.603 15.786 -2.409 1.00 90.31 182 THR A N 1
ATOM 1396 C CA . THR A 1 182 ? -3.373 15.608 -0.969 1.00 90.31 182 THR A CA 1
ATOM 1397 C C . THR A 1 182 ? -3.133 14.128 -0.630 1.00 90.31 182 THR A C 1
ATOM 1399 O O . THR A 1 182 ? -3.707 13.253 -1.285 1.00 90.31 182 THR A O 1
ATOM 1402 N N . PRO A 1 183 ? -2.359 13.794 0.424 1.00 91.19 183 PRO A N 1
ATOM 1403 C CA . PRO A 1 183 ? -2.180 12.403 0.857 1.00 91.19 183 PRO A CA 1
ATOM 1404 C C . PRO A 1 183 ? -3.501 11.652 1.072 1.00 91.19 183 PRO A C 1
ATOM 1406 O O . PRO A 1 183 ? -3.628 10.487 0.697 1.00 91.19 183 PRO A O 1
ATOM 1409 N N . LEU A 1 184 ? -4.515 12.337 1.610 1.00 92.19 184 LEU A N 1
ATOM 1410 C CA . LEU A 1 184 ? -5.849 11.774 1.797 1.00 92.19 184 LEU A CA 1
ATOM 1411 C C . LEU A 1 184 ? -6.545 11.451 0.466 1.00 92.19 184 LEU A C 1
ATOM 1413 O O . LEU A 1 184 ? -7.139 10.384 0.337 1.00 92.19 184 LEU A O 1
ATOM 1417 N N . GLU A 1 185 ? -6.495 12.349 -0.523 1.00 91.50 185 GLU A N 1
ATOM 1418 C CA . GLU A 1 185 ? -7.055 12.086 -1.857 1.00 91.50 185 GLU A CA 1
ATOM 1419 C C . GLU A 1 185 ? -6.348 10.914 -2.542 1.00 91.50 185 GLU A C 1
ATOM 1421 O O . GLU A 1 185 ? -7.022 10.062 -3.116 1.00 91.50 185 GLU A O 1
ATOM 1426 N N . PHE A 1 186 ? -5.019 10.831 -2.437 1.00 92.31 186 PHE A N 1
ATOM 1427 C CA . PHE A 1 186 ? -4.250 9.707 -2.970 1.00 92.31 186 PHE A CA 1
ATOM 1428 C C . PHE A 1 186 ? -4.700 8.377 -2.358 1.00 92.31 186 PHE A C 1
ATOM 1430 O O . PHE A 1 186 ? -5.030 7.441 -3.081 1.00 92.31 186 PHE A O 1
ATOM 1437 N N . MET A 1 187 ? -4.784 8.298 -1.027 1.00 92.88 187 MET A N 1
ATOM 1438 C CA . MET A 1 187 ? -5.199 7.067 -0.351 1.00 92.88 187 MET A CA 1
ATOM 1439 C C . MET A 1 187 ? -6.651 6.677 -0.670 1.00 92.88 187 MET A C 1
ATOM 1441 O O . MET A 1 187 ? -6.948 5.490 -0.779 1.00 92.88 187 MET A O 1
ATOM 1445 N N . LYS A 1 188 ? -7.545 7.654 -0.885 1.00 92.44 188 LYS A N 1
ATOM 1446 C CA . LYS A 1 188 ? -8.941 7.418 -1.303 1.00 92.44 188 LYS A CA 1
ATOM 1447 C C . LYS A 1 188 ? -9.081 6.833 -2.707 1.00 92.44 188 LYS A C 1
ATOM 1449 O O . LYS A 1 188 ? -10.103 6.220 -2.992 1.00 92.44 188 LYS A O 1
ATOM 1454 N N . GLN A 1 189 ? -8.101 7.043 -3.583 1.00 90.69 189 GLN A N 1
ATOM 1455 C CA . GLN A 1 189 ? -8.112 6.485 -4.938 1.00 90.69 189 GLN A CA 1
ATOM 1456 C C . GLN A 1 189 ? -7.726 5.000 -4.969 1.00 90.69 189 GLN A C 1
ATOM 1458 O O . GLN A 1 189 ? -7.954 4.327 -5.971 1.00 90.69 189 GLN A O 1
ATOM 1463 N N . MET A 1 190 ? -7.151 4.476 -3.884 1.00 92.81 190 MET A N 1
ATOM 1464 C CA . MET A 1 190 ? -6.716 3.086 -3.811 1.00 92.81 190 MET A CA 1
ATOM 1465 C C . MET A 1 190 ? -7.882 2.164 -3.479 1.00 92.81 190 MET A C 1
ATOM 1467 O O . MET A 1 190 ? -8.691 2.445 -2.597 1.00 92.81 190 MET A O 1
ATOM 1471 N N . HIS A 1 191 ? -7.917 1.004 -4.131 1.00 93.19 191 HIS A N 1
ATOM 1472 C CA . HIS A 1 191 ? -8.884 -0.039 -3.794 1.00 93.19 191 HIS A CA 1
ATOM 1473 C C . HIS A 1 191 ? -8.483 -0.754 -2.499 1.00 93.19 191 HIS A C 1
ATOM 1475 O O . HIS A 1 191 ? -9.336 -1.111 -1.681 1.00 93.19 191 HIS A O 1
ATOM 1481 N N . TYR A 1 192 ? -7.172 -0.932 -2.312 1.00 94.19 192 TYR A N 1
ATOM 1482 C CA . TYR A 1 192 ? -6.595 -1.611 -1.161 1.00 94.19 192 TYR A CA 1
ATOM 1483 C C . TYR A 1 192 ? -5.369 -0.861 -0.647 1.00 94.19 192 TYR A C 1
ATOM 1485 O O . TYR A 1 192 ? -4.477 -0.520 -1.426 1.00 94.19 192 TYR A O 1
ATOM 1493 N N . LEU A 1 193 ? -5.296 -0.665 0.670 1.00 94.88 193 LEU A N 1
ATOM 1494 C CA . LEU A 1 193 ? -4.101 -0.150 1.340 1.00 94.88 193 LEU A CA 1
ATOM 1495 C C . LEU A 1 193 ? -3.521 -1.217 2.259 1.00 94.88 193 LEU A C 1
ATOM 1497 O O . LEU A 1 193 ? -4.242 -1.809 3.058 1.00 94.88 193 LEU A O 1
ATOM 1501 N N . LEU A 1 194 ? -2.216 -1.426 2.162 1.00 94.75 194 LEU A N 1
ATOM 1502 C CA . LEU A 1 194 ? -1.417 -2.300 3.012 1.00 94.75 194 LEU A CA 1
ATOM 1503 C C . LEU A 1 194 ? -0.407 -1.426 3.758 1.00 94.75 194 LEU A C 1
ATOM 1505 O O . LEU A 1 194 ? 0.623 -1.047 3.207 1.00 94.75 194 LEU A O 1
ATOM 1509 N N . VAL A 1 195 ? -0.710 -1.072 5.001 1.00 94.56 195 VAL A N 1
ATOM 1510 C CA . VAL A 1 195 ? 0.078 -0.116 5.784 1.00 94.56 195 VAL A CA 1
ATOM 1511 C C . VAL A 1 195 ? 0.931 -0.861 6.803 1.00 94.56 195 VAL A C 1
ATOM 1513 O O . VAL A 1 195 ? 0.413 -1.497 7.721 1.00 94.56 195 VAL A O 1
ATOM 1516 N N . PHE A 1 196 ? 2.249 -0.770 6.649 1.00 90.31 196 PHE A N 1
ATOM 1517 C CA . PHE A 1 196 ? 3.235 -1.344 7.572 1.00 90.31 196 PHE A CA 1
ATOM 1518 C C . PHE A 1 196 ? 3.769 -0.326 8.579 1.00 90.31 196 PHE A C 1
ATOM 1520 O O . PHE A 1 196 ? 4.236 -0.703 9.655 1.00 90.31 196 PHE A O 1
ATOM 1527 N N . SER A 1 197 ? 3.714 0.948 8.211 1.00 85.75 197 SER A N 1
ATOM 1528 C CA . SER A 1 197 ? 3.988 2.099 9.059 1.00 85.75 197 SER A CA 1
ATOM 1529 C C . SER A 1 197 ? 3.318 3.309 8.429 1.00 85.75 197 SER A C 1
ATOM 1531 O O . SER A 1 197 ? 3.431 3.480 7.217 1.00 85.75 197 SER A O 1
ATOM 1533 N N . SER A 1 198 ? 2.679 4.151 9.230 1.00 74.50 198 SER A N 1
ATOM 1534 C CA . SER A 1 198 ? 2.274 5.487 8.801 1.00 74.50 198 SER A CA 1
ATOM 1535 C C . SER A 1 198 ? 3.163 6.510 9.503 1.00 74.50 198 SER A C 1
ATOM 1537 O O . SER A 1 198 ? 3.337 6.462 10.721 1.00 74.50 198 SER A O 1
ATOM 1539 N N . GLY A 1 199 ? 3.806 7.374 8.723 1.00 81.19 199 GLY A N 1
ATOM 1540 C CA . GLY A 1 199 ? 4.638 8.465 9.215 1.00 81.19 199 GLY A CA 1
ATOM 1541 C C . GLY A 1 199 ? 3.801 9.722 9.436 1.00 81.19 199 GLY A C 1
ATOM 1542 O O . GLY A 1 199 ? 2.879 9.745 10.256 1.00 81.19 199 GLY A O 1
ATOM 1543 N N . ALA A 1 200 ? 4.112 10.770 8.672 1.00 80.31 200 ALA A N 1
ATOM 1544 C CA . ALA A 1 200 ? 3.407 12.051 8.717 1.00 80.31 200 ALA A CA 1
ATOM 1545 C C . ALA A 1 200 ? 1.923 11.932 8.323 1.00 80.31 200 ALA A C 1
ATOM 1547 O O . ALA A 1 200 ? 1.097 12.686 8.818 1.00 80.31 200 ALA A O 1
ATOM 1548 N N . GLU A 1 201 ? 1.586 10.950 7.488 1.00 84.31 201 GLU A N 1
ATOM 1549 C CA . GLU A 1 201 ? 0.248 10.689 6.951 1.00 84.31 201 GLU A CA 1
ATOM 1550 C C . GLU A 1 201 ? -0.681 9.895 7.892 1.00 84.31 201 GLU A C 1
ATOM 1552 O O . GLU A 1 201 ? -1.763 9.460 7.493 1.00 84.31 201 GLU A O 1
ATOM 1557 N N . THR A 1 202 ? -0.268 9.662 9.144 1.00 86.94 202 THR A N 1
ATOM 1558 C CA . THR A 1 202 ? -1.067 8.900 10.121 1.00 86.94 202 THR A CA 1
ATOM 1559 C C . THR A 1 202 ? -2.422 9.556 10.389 1.00 86.94 202 THR A C 1
ATOM 1561 O O . THR A 1 202 ? -3.429 8.860 10.519 1.00 86.94 202 THR A O 1
ATOM 1564 N N . GLY A 1 203 ? -2.475 10.891 10.438 1.00 88.25 203 GLY A N 1
ATOM 1565 C CA . GLY A 1 203 ? -3.722 11.624 10.659 1.00 88.25 203 GLY A CA 1
ATOM 1566 C C . GLY A 1 203 ? -4.711 11.437 9.507 1.00 88.25 203 GLY A C 1
ATOM 1567 O O . GLY A 1 203 ? -5.886 11.149 9.728 1.00 88.25 203 GLY A O 1
ATOM 1568 N N . GLU A 1 204 ? -4.230 11.538 8.272 1.00 91.38 204 GLU A N 1
ATOM 1569 C CA . GLU A 1 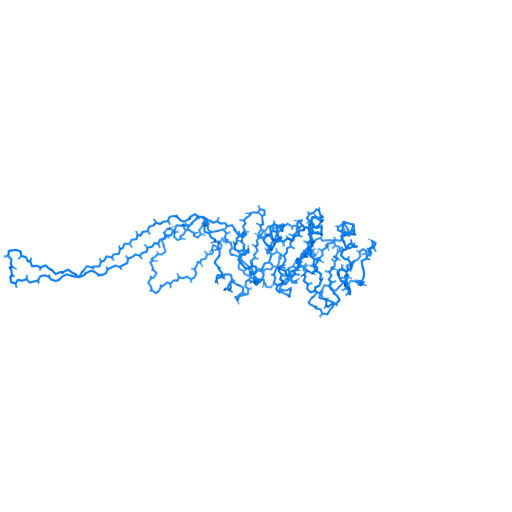204 ? -5.004 11.305 7.056 1.00 91.38 204 GLU A CA 1
ATOM 1570 C C . GLU A 1 204 ? -5.449 9.846 6.949 1.00 91.38 204 GLU A C 1
ATOM 1572 O O . GLU A 1 204 ? -6.577 9.582 6.531 1.00 91.38 204 GLU A O 1
ATOM 1577 N N . LEU A 1 205 ? -4.602 8.900 7.369 1.00 91.38 205 LEU A N 1
ATOM 1578 C CA . LEU A 1 205 ? -4.969 7.491 7.432 1.00 91.38 205 LEU A CA 1
ATOM 1579 C C . LEU A 1 205 ? -6.140 7.290 8.397 1.00 91.38 205 LEU A C 1
ATOM 1581 O O . LEU A 1 205 ? -7.141 6.712 7.995 1.00 91.38 205 LEU A O 1
ATOM 1585 N N . ILE A 1 206 ? -6.075 7.816 9.624 1.00 91.75 206 ILE A N 1
ATOM 1586 C CA . ILE A 1 206 ? -7.174 7.712 10.603 1.00 91.75 206 ILE A CA 1
ATOM 1587 C C . ILE A 1 206 ? -8.476 8.293 10.036 1.00 91.75 206 ILE A C 1
ATOM 1589 O O . ILE A 1 206 ? -9.532 7.677 10.165 1.00 91.75 206 ILE A O 1
ATOM 1593 N N . GLN A 1 207 ? -8.401 9.439 9.352 1.00 91.38 207 GLN A N 1
ATOM 1594 C CA . GLN A 1 207 ? -9.566 10.067 8.720 1.00 91.38 207 GLN A CA 1
ATOM 1595 C C . GLN A 1 207 ? -10.181 9.232 7.589 1.00 91.38 207 GLN A C 1
ATOM 1597 O O . GLN A 1 207 ? -11.379 9.368 7.324 1.00 91.38 207 GLN A O 1
ATOM 1602 N N . LEU A 1 208 ? -9.381 8.409 6.906 1.00 93.06 208 LEU A N 1
ATOM 1603 C CA . LEU A 1 208 ? -9.841 7.515 5.846 1.00 93.06 208 LEU A CA 1
ATOM 1604 C C . LEU A 1 208 ? -10.596 6.295 6.391 1.00 93.06 208 LEU A C 1
ATOM 1606 O O . LEU A 1 208 ? -11.525 5.814 5.743 1.00 93.06 208 LEU A O 1
ATOM 1610 N N . LEU A 1 209 ? -10.184 5.778 7.550 1.00 92.06 209 LEU A N 1
ATOM 1611 C CA . LEU A 1 209 ? -10.727 4.545 8.118 1.00 92.06 209 LEU A CA 1
ATOM 1612 C C . LEU A 1 209 ? -12.224 4.678 8.482 1.00 92.06 209 LEU A C 1
ATOM 1614 O O . LEU A 1 209 ? -12.716 5.771 8.777 1.00 92.06 209 LEU A O 1
ATOM 1618 N N . PRO A 1 210 ? -12.982 3.562 8.478 1.00 88.44 210 PRO A N 1
ATOM 1619 C CA . PRO A 1 210 ? -14.416 3.574 8.738 1.00 88.44 210 PRO A CA 1
ATOM 1620 C C . PRO A 1 210 ? -14.730 4.091 10.138 1.00 88.44 210 PRO A C 1
ATOM 1622 O O . PRO A 1 210 ? -14.218 3.591 11.127 1.00 88.44 210 PRO A O 1
ATOM 1625 N N . LYS A 1 211 ? -15.655 5.035 10.260 1.00 88.62 211 LYS A N 1
ATOM 1626 C CA . LYS A 1 211 ? -16.099 5.495 11.579 1.00 88.62 211 LYS A CA 1
ATOM 1627 C C . LYS A 1 211 ? -17.235 4.621 12.097 1.00 88.62 211 LYS A C 1
ATOM 1629 O O . LYS A 1 211 ? -18.076 4.177 11.316 1.00 88.62 211 LYS A O 1
ATOM 1634 N N . TYR A 1 212 ? -17.302 4.411 13.409 1.00 83.31 212 TYR A N 1
ATOM 1635 C CA . TYR A 1 212 ? -18.330 3.563 14.017 1.00 83.31 212 TYR A CA 1
ATOM 1636 C C . TYR A 1 212 ? -19.034 4.235 15.199 1.00 83.31 212 TYR A C 1
ATOM 1638 O O . TYR A 1 212 ? -18.628 5.291 15.692 1.00 83.31 212 TYR A O 1
ATOM 1646 N N . GLN A 1 213 ? -20.160 3.646 15.601 1.00 82.12 213 GLN A N 1
ATOM 1647 C CA . GLN A 1 213 ? -20.914 4.074 16.773 1.00 82.12 213 GLN A CA 1
ATOM 1648 C C . GLN A 1 213 ? -20.385 3.349 18.007 1.00 82.12 213 GLN A C 1
ATOM 1650 O O . GLN A 1 213 ? -20.336 2.117 18.038 1.00 82.12 213 GLN A O 1
ATOM 1655 N N . TYR A 1 214 ? -20.042 4.122 19.031 1.00 79.12 214 TYR A N 1
ATOM 1656 C CA . TYR A 1 214 ? -19.466 3.622 20.268 1.00 79.12 214 TYR A CA 1
ATOM 1657 C C . TYR A 1 214 ? -20.323 4.046 21.460 1.00 79.12 214 TYR A C 1
ATOM 1659 O O . TYR A 1 214 ? -20.703 5.209 21.591 1.00 79.12 214 TYR A O 1
ATOM 1667 N N . GLU A 1 215 ? -20.650 3.105 22.343 1.00 76.44 215 GLU A N 1
ATOM 1668 C CA . GLU A 1 215 ? -21.292 3.425 23.616 1.00 76.44 215 GLU A CA 1
ATOM 1669 C C . GLU A 1 215 ? -20.209 3.675 24.666 1.00 76.44 215 GLU A C 1
ATOM 1671 O O . GLU A 1 215 ? -19.561 2.735 25.137 1.00 76.44 215 GLU A O 1
ATOM 1676 N N . ARG A 1 216 ? -20.003 4.947 25.025 1.00 77.12 216 ARG A N 1
ATOM 1677 C CA . ARG A 1 216 ? -19.074 5.342 26.079 1.00 77.12 216 ARG A CA 1
ATOM 1678 C C . ARG A 1 216 ? -19.734 5.165 27.436 1.00 77.12 216 ARG A C 1
ATOM 1680 O O . ARG A 1 216 ? -20.793 5.726 27.716 1.00 77.12 216 ARG A O 1
ATOM 1687 N N . VAL A 1 217 ? -19.066 4.394 28.284 1.00 70.88 217 VAL A N 1
ATOM 1688 C CA . VAL A 1 217 ? -19.466 4.155 29.667 1.00 70.88 217 VAL A CA 1
ATOM 1689 C C . VAL A 1 217 ? -18.492 4.891 30.573 1.00 70.88 217 VAL A C 1
ATOM 1691 O O . VAL A 1 217 ? -17.303 4.584 30.590 1.00 70.88 217 VAL A O 1
ATOM 1694 N N . THR A 1 218 ? -19.002 5.857 31.328 1.00 74.81 218 THR A N 1
ATOM 1695 C CA . THR A 1 218 ? -18.216 6.631 32.288 1.00 74.81 218 THR A CA 1
ATOM 1696 C C . THR A 1 218 ? -18.634 6.220 33.689 1.00 74.81 218 THR A C 1
ATOM 1698 O O . THR A 1 218 ? -19.773 6.453 34.091 1.00 74.81 218 THR A O 1
ATOM 1701 N N . ASN A 1 219 ? -17.718 5.608 34.437 1.00 74.62 219 ASN A N 1
ATOM 1702 C CA . ASN A 1 219 ? -17.940 5.279 35.841 1.00 74.62 219 ASN A CA 1
ATOM 1703 C C . ASN A 1 219 ? -17.398 6.418 36.709 1.00 74.62 219 ASN A C 1
ATOM 1705 O O . ASN A 1 219 ? -16.261 6.848 36.529 1.00 74.62 219 ASN A O 1
ATOM 1709 N N . THR A 1 220 ? -18.198 6.893 37.654 1.00 74.56 220 THR A N 1
ATOM 1710 C CA . THR A 1 220 ? -17.792 7.876 38.656 1.00 74.56 220 THR A CA 1
ATOM 1711 C C . THR A 1 220 ? -17.963 7.271 40.041 1.00 74.56 220 THR A C 1
ATOM 1713 O O . THR A 1 220 ? -19.035 6.799 40.404 1.00 74.56 220 THR A O 1
ATOM 1716 N N . THR A 1 221 ? -16.892 7.258 40.827 1.00 79.44 221 THR A N 1
ATOM 1717 C CA . THR A 1 221 ? -16.925 6.818 42.226 1.00 79.44 221 THR A CA 1
ATOM 1718 C C . THR A 1 221 ? -16.689 8.013 43.131 1.00 79.44 221 THR A C 1
ATOM 1720 O O . THR A 1 221 ? -15.717 8.741 42.941 1.00 79.44 221 THR A O 1
ATOM 1723 N N . GLY A 1 222 ? -17.560 8.211 44.114 1.00 73.25 222 GLY A N 1
ATOM 1724 C CA . GLY A 1 222 ? -17.452 9.272 45.107 1.00 73.25 222 GLY A CA 1
ATOM 1725 C C . GLY A 1 222 ? -17.505 8.699 46.515 1.00 73.25 222 GLY A C 1
ATOM 1726 O O . GLY A 1 222 ? -18.371 7.878 46.818 1.00 73.25 222 GLY A O 1
ATOM 1727 N N . ILE A 1 223 ? -16.600 9.149 47.378 1.00 75.12 223 ILE A N 1
ATOM 1728 C CA . ILE A 1 223 ? -16.643 8.881 48.815 1.00 75.12 223 ILE A CA 1
ATOM 1729 C C . ILE A 1 223 ? -17.117 10.166 49.480 1.00 75.12 223 ILE A C 1
ATOM 1731 O O . ILE A 1 223 ? -16.439 11.187 49.410 1.00 75.12 223 ILE A O 1
ATOM 1735 N N . ASN A 1 224 ? -18.277 10.109 50.121 1.00 71.50 224 ASN A N 1
ATOM 1736 C CA . ASN A 1 224 ? -18.853 11.230 50.846 1.00 71.50 224 ASN A CA 1
ATOM 1737 C C . ASN A 1 224 ? -18.842 10.918 52.337 1.00 71.50 224 ASN A C 1
ATOM 1739 O O . ASN A 1 224 ? -19.252 9.840 52.758 1.00 71.50 224 ASN A O 1
ATOM 1743 N N . THR A 1 225 ? -18.417 11.867 53.157 1.00 68.56 225 THR A N 1
ATOM 1744 C CA . THR A 1 225 ? -18.546 11.776 54.611 1.00 68.56 225 THR A CA 1
ATOM 1745 C C . THR A 1 225 ? -19.658 12.707 55.060 1.00 68.56 225 THR A C 1
ATOM 1747 O O . THR A 1 225 ? -19.710 13.874 54.679 1.00 68.56 225 THR A O 1
ATOM 1750 N N . PHE A 1 226 ? -20.595 12.180 55.843 1.00 69.88 226 PHE A N 1
ATOM 1751 C CA . PHE A 1 226 ? -21.705 12.954 56.378 1.00 69.88 226 PHE A CA 1
ATOM 1752 C C . PHE A 1 226 ? -21.648 12.949 57.897 1.00 69.88 226 PHE A C 1
ATOM 1754 O O . PHE A 1 226 ? -21.458 11.907 58.528 1.00 69.88 226 PHE A O 1
ATOM 1761 N N . ARG A 1 227 ? -21.829 14.129 58.487 1.00 66.38 227 ARG A N 1
ATOM 1762 C CA . ARG A 1 227 ? -21.861 14.311 59.932 1.00 66.38 227 ARG A CA 1
ATOM 1763 C C . ARG A 1 227 ? -23.152 15.027 60.299 1.00 66.38 227 ARG A C 1
ATOM 1765 O O . ARG A 1 227 ? -23.313 16.199 59.974 1.00 66.38 227 ARG A O 1
ATOM 1772 N N . SER A 1 228 ? -24.060 14.335 60.981 1.00 65.75 228 SER A N 1
ATOM 1773 C CA . SER A 1 228 ? -25.299 14.926 61.500 1.00 65.75 228 SER A CA 1
ATOM 1774 C C . SER A 1 228 ? -25.370 14.854 63.011 1.00 65.75 228 SER A C 1
ATOM 1776 O O . SER A 1 228 ? -24.859 13.930 63.646 1.00 65.75 228 SER A O 1
ATOM 1778 N N . ARG A 1 229 ? -26.084 15.817 63.589 1.00 63.28 229 ARG A N 1
ATOM 1779 C CA . ARG A 1 229 ? -26.575 15.746 64.964 1.00 63.28 229 ARG A CA 1
ATOM 1780 C C . ARG A 1 229 ? -28.077 15.511 64.920 1.00 63.28 229 ARG A C 1
ATOM 1782 O O . ARG A 1 229 ? -28.774 16.139 64.128 1.00 63.28 229 ARG A O 1
ATOM 1789 N N . SER A 1 230 ? -28.553 14.570 65.725 1.00 63.75 230 SER A N 1
ATOM 1790 C CA . SER A 1 230 ? -29.982 14.286 65.839 1.00 63.75 230 SER A CA 1
ATOM 1791 C C . SER A 1 230 ? -30.658 15.370 66.678 1.00 63.75 230 SER A C 1
ATOM 1793 O O . SER A 1 230 ? -30.133 15.750 67.724 1.00 63.75 230 SER A O 1
ATOM 1795 N N . PHE A 1 231 ? -31.841 15.825 66.260 1.00 62.34 231 PHE A N 1
ATOM 1796 C CA . PHE A 1 231 ? -32.676 16.728 67.062 1.00 62.34 231 PHE A CA 1
ATOM 1797 C C . PHE A 1 231 ? -33.143 16.086 68.375 1.00 62.34 231 PHE A C 1
ATOM 1799 O O . PHE A 1 231 ? -33.326 16.783 69.367 1.00 62.34 231 PHE A O 1
ATOM 1806 N N . PHE A 1 232 ? -33.288 14.759 68.406 1.00 67.56 232 PHE A N 1
ATOM 1807 C CA . PHE A 1 232 ? -33.748 14.030 69.589 1.00 67.56 232 PHE A CA 1
ATOM 1808 C C . PHE A 1 232 ? -32.607 13.676 70.555 1.00 67.56 232 PHE A C 1
ATOM 1810 O O . PHE A 1 232 ? -32.855 13.491 71.744 1.00 67.56 232 PHE A O 1
ATOM 1817 N N . HIS A 1 233 ? -31.356 13.629 70.077 1.00 68.12 233 HIS A N 1
ATOM 1818 C CA . HIS A 1 233 ? -30.162 13.315 70.878 1.00 68.12 233 HIS A CA 1
ATOM 1819 C C . HIS A 1 233 ? -29.015 14.300 70.570 1.00 68.12 233 HIS A C 1
ATOM 1821 O O . HIS A 1 233 ? -28.070 13.956 69.855 1.00 68.12 233 HIS A O 1
ATOM 1827 N N . PRO A 1 234 ? -29.073 15.533 71.110 1.00 63.38 234 PRO A N 1
ATOM 1828 C CA . PRO A 1 234 ? -28.192 16.638 70.715 1.00 63.38 234 PRO A CA 1
ATOM 1829 C C . PRO A 1 234 ? -26.715 16.461 71.110 1.00 63.38 234 PRO A C 1
ATOM 1831 O O . PRO A 1 234 ? -25.847 17.133 70.549 1.00 63.38 234 PRO A O 1
ATOM 1834 N N . PHE A 1 235 ? -26.413 15.542 72.034 1.00 70.56 235 PHE A N 1
ATOM 1835 C CA . PHE A 1 235 ? -25.049 15.245 72.489 1.00 70.56 235 PHE A CA 1
ATOM 1836 C C . PHE A 1 235 ? -24.380 14.074 71.748 1.00 70.56 235 PHE A C 1
ATOM 1838 O O . PHE A 1 235 ? -23.194 13.824 71.957 1.00 70.56 235 PHE A O 1
ATOM 1845 N N . HIS A 1 236 ? -25.089 13.389 70.841 1.00 59.94 236 HIS A N 1
ATOM 1846 C CA . HIS A 1 236 ? -24.521 12.326 70.009 1.00 59.94 236 HIS A CA 1
ATOM 1847 C C . HIS A 1 236 ? -24.301 12.812 68.570 1.00 59.94 236 HIS A C 1
ATOM 1849 O O . HIS A 1 236 ? -25.225 13.261 67.89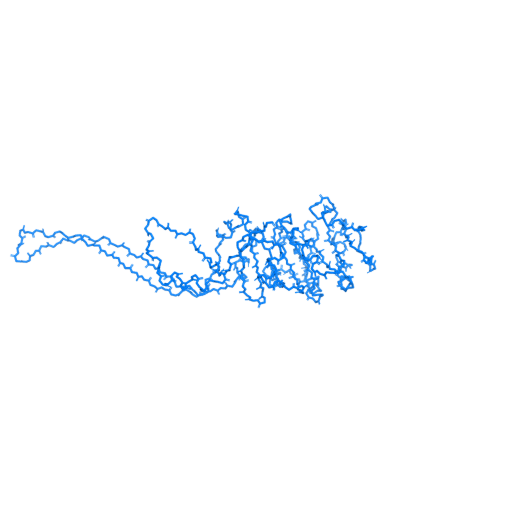1 1.00 59.94 236 HIS A O 1
ATOM 1855 N N . SER A 1 237 ? -23.055 12.726 68.085 1.00 64.38 237 SER A N 1
ATOM 1856 C CA . SER A 1 237 ? -22.738 12.982 66.676 1.00 64.38 237 SER A CA 1
ATOM 1857 C C . SER A 1 237 ? -22.752 11.678 65.890 1.00 64.38 237 SER A C 1
ATOM 1859 O O . SER A 1 237 ? -21.992 10.766 66.218 1.00 64.38 237 SER A O 1
ATOM 1861 N N . HIS A 1 238 ? -23.544 11.615 64.825 1.00 62.66 238 HIS A N 1
ATOM 1862 C CA . HIS A 1 238 ? -23.491 10.518 63.869 1.00 62.66 238 HIS A CA 1
ATOM 1863 C C . HIS A 1 238 ? -22.512 10.893 62.761 1.00 62.66 238 HIS A C 1
ATOM 1865 O O . HIS A 1 238 ? -22.658 11.9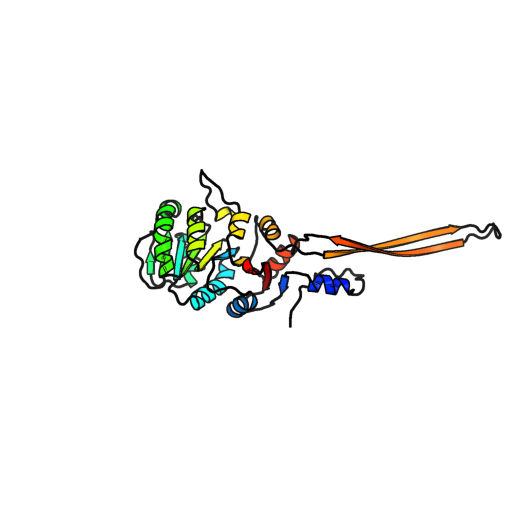39 62.128 1.00 62.66 238 HIS A O 1
ATOM 1871 N N . CYS A 1 239 ? -21.496 10.060 62.557 1.00 65.06 239 CYS A N 1
ATOM 1872 C CA . CYS A 1 239 ? -20.556 10.185 61.453 1.00 65.06 239 CYS A CA 1
ATOM 1873 C C . CYS A 1 239 ? -20.743 8.964 60.553 1.00 65.06 239 CYS A C 1
ATOM 1875 O O . CYS A 1 239 ? -20.585 7.833 61.009 1.00 65.06 239 CYS A O 1
ATOM 1877 N N . GLY A 1 240 ? -21.120 9.193 59.301 1.00 65.25 240 GLY A N 1
ATOM 1878 C CA . GLY A 1 240 ? -21.312 8.159 58.295 1.00 65.25 240 GLY A CA 1
ATOM 1879 C C . GLY A 1 240 ? -20.349 8.363 57.136 1.00 65.25 240 GLY A C 1
ATOM 1880 O O . GLY A 1 240 ? -20.066 9.493 56.742 1.00 65.25 240 GLY A O 1
ATOM 1881 N N . HIS A 1 241 ? -19.857 7.260 56.586 1.00 74.75 241 HIS A N 1
ATOM 1882 C CA . HIS A 1 241 ? -19.122 7.257 55.327 1.00 74.75 241 HIS A CA 1
ATOM 1883 C C . HIS A 1 241 ? -20.044 6.627 54.285 1.00 74.75 241 HIS A C 1
ATOM 1885 O O . HIS A 1 241 ? -20.514 5.506 54.465 1.00 74.75 241 HIS A O 1
ATOM 1891 N N . GLY A 1 242 ? -20.352 7.374 53.234 1.00 67.75 242 GLY A N 1
ATOM 1892 C CA . GLY A 1 242 ? -21.128 6.931 52.090 1.00 67.75 242 GLY A CA 1
ATOM 1893 C C . GLY A 1 242 ? -20.204 6.688 50.909 1.00 67.75 242 GLY A C 1
ATOM 1894 O O . GLY A 1 242 ? -19.437 7.564 50.516 1.00 67.75 242 GLY A O 1
ATOM 1895 N N . PHE A 1 243 ? -20.292 5.502 50.325 1.00 75.44 243 PHE A N 1
ATOM 1896 C CA . PHE A 1 243 ? -19.698 5.215 49.029 1.00 75.44 243 PHE A CA 1
ATOM 1897 C C . PHE A 1 243 ? -20.786 5.339 47.962 1.00 75.44 243 PHE A C 1
ATOM 1899 O O . PHE A 1 243 ? -21.868 4.774 48.103 1.00 75.44 243 PHE A O 1
ATOM 1906 N N . SER A 1 244 ? -20.500 6.084 46.902 1.00 72.88 244 SER A N 1
ATOM 1907 C CA . SER A 1 244 ? -21.353 6.198 45.724 1.00 72.88 244 SER A CA 1
ATOM 1908 C C . SER A 1 244 ? -20.577 5.724 44.505 1.00 72.88 244 SER A C 1
ATOM 1910 O O . SER A 1 244 ? -19.431 6.114 44.291 1.00 72.88 244 SER A O 1
ATOM 1912 N N . ALA A 1 245 ? -21.206 4.874 43.707 1.00 74.38 245 ALA A N 1
ATOM 1913 C CA . ALA A 1 245 ? -20.720 4.484 42.397 1.00 74.38 245 ALA A CA 1
ATOM 1914 C C . ALA A 1 245 ? -21.840 4.764 41.403 1.00 74.38 245 ALA A C 1
ATOM 1916 O O . ALA A 1 245 ? -22.910 4.165 41.479 1.00 74.38 245 ALA A O 1
ATOM 1917 N N . ASN A 1 246 ? -21.589 5.694 40.493 1.00 71.19 246 ASN A N 1
ATOM 1918 C CA . ASN A 1 246 ? -22.494 6.070 39.427 1.00 71.19 246 ASN A CA 1
ATOM 1919 C C . ASN A 1 246 ? -21.898 5.649 38.088 1.00 71.19 246 ASN A C 1
ATOM 1921 O O . ASN A 1 246 ? -20.685 5.617 37.891 1.00 71.19 246 ASN A O 1
ATOM 1925 N N . GLN A 1 247 ? -22.777 5.338 37.147 1.00 74.62 247 GLN A N 1
ATOM 1926 C CA . GLN A 1 247 ? -22.406 5.031 35.778 1.00 74.62 247 GLN A CA 1
ATOM 1927 C C . GLN A 1 247 ? -23.254 5.895 34.854 1.00 74.62 247 GLN A C 1
ATOM 1929 O O . GLN A 1 247 ? -24.480 5.812 34.871 1.00 74.62 247 GLN A O 1
ATOM 1934 N N . SER A 1 248 ? -22.595 6.717 34.044 1.00 75.56 248 SER A N 1
ATOM 1935 C CA . SER A 1 248 ? -23.221 7.486 32.972 1.00 75.56 248 SER A CA 1
ATOM 1936 C C . SER A 1 248 ? -22.906 6.846 31.624 1.00 75.56 248 SER A C 1
ATOM 1938 O O . SER A 1 248 ? -21.844 6.243 31.441 1.00 75.56 248 SER A O 1
ATOM 1940 N N . ARG A 1 249 ? -23.846 6.953 30.684 1.00 74.00 249 ARG A N 1
ATOM 1941 C CA . ARG A 1 249 ? -23.750 6.349 29.353 1.00 74.00 249 ARG A CA 1
ATOM 1942 C C . ARG A 1 249 ? -24.021 7.401 28.297 1.00 74.00 249 ARG A C 1
ATOM 1944 O O . ARG A 1 249 ? -25.061 8.054 28.330 1.00 74.00 249 ARG A O 1
ATOM 1951 N N . THR A 1 250 ? -23.104 7.531 27.350 1.00 79.50 250 THR A N 1
ATOM 1952 C CA . THR A 1 250 ? -23.236 8.456 26.224 1.00 79.50 250 THR A CA 1
ATOM 1953 C C . THR A 1 250 ? -22.914 7.730 24.928 1.00 79.50 250 THR A C 1
ATOM 1955 O O . THR A 1 250 ? -21.897 7.049 24.817 1.00 79.50 250 THR A O 1
ATOM 1958 N N . LEU A 1 251 ? -23.793 7.858 23.936 1.00 80.31 251 LEU A N 1
ATOM 1959 C CA . LEU A 1 251 ? -23.533 7.343 22.595 1.00 80.31 251 LEU A CA 1
ATOM 1960 C C . LEU A 1 251 ? -22.677 8.354 21.837 1.00 80.31 251 LEU A C 1
ATOM 1962 O O . LEU A 1 251 ? -23.088 9.494 21.637 1.00 80.31 251 LEU A O 1
ATOM 1966 N N . GLU A 1 252 ? -21.498 7.920 21.411 1.00 80.94 252 GLU A N 1
ATOM 1967 C CA . GLU A 1 252 ? -20.606 8.684 20.551 1.00 80.94 252 GLU A CA 1
ATOM 1968 C C . GLU A 1 252 ? -20.790 8.210 19.106 1.00 80.94 252 GLU A C 1
ATOM 1970 O O . GLU A 1 252 ? -20.692 7.020 18.783 1.00 80.94 252 GLU A O 1
ATOM 1975 N N . PHE A 1 253 ? -21.093 9.160 18.227 1.00 77.56 253 PHE A N 1
ATOM 1976 C CA . PHE A 1 253 ? -21.236 8.923 16.798 1.00 77.56 253 PHE A CA 1
ATOM 1977 C C . PHE A 1 253 ? -19.948 9.335 16.091 1.00 77.56 253 PHE A C 1
ATOM 1979 O O . PHE A 1 253 ? -19.354 10.351 16.439 1.00 77.56 253 PHE A O 1
ATOM 1986 N N . LYS A 1 254 ? -19.563 8.582 15.054 1.00 81.69 254 LYS A N 1
ATOM 1987 C CA . LYS A 1 254 ? -18.366 8.840 14.237 1.00 81.69 254 LYS A CA 1
ATOM 1988 C C . LYS A 1 254 ? -17.042 8.718 15.009 1.00 81.69 254 LYS A C 1
ATOM 1990 O O . LYS A 1 254 ? -16.127 9.501 14.765 1.00 81.69 254 LYS A O 1
ATOM 1995 N N . LYS A 1 255 ? -16.931 7.735 15.906 1.00 84.06 255 LYS A N 1
ATOM 1996 C CA . LYS A 1 255 ? -15.656 7.412 16.551 1.00 84.06 255 LYS A CA 1
ATOM 1997 C C . LYS A 1 255 ? -14.704 6.781 15.533 1.00 84.06 255 LYS A C 1
ATOM 1999 O O . LYS A 1 255 ? -15.129 5.938 14.736 1.00 84.06 255 LYS A O 1
ATOM 2004 N N . ASP A 1 256 ? -13.446 7.201 15.563 1.00 86.06 256 ASP A N 1
ATOM 2005 C CA . ASP A 1 256 ? -12.388 6.634 14.731 1.00 86.06 256 ASP A CA 1
ATOM 2006 C C . ASP A 1 256 ? -12.031 5.214 15.204 1.00 86.06 256 ASP A C 1
ATOM 2008 O O . ASP A 1 256 ? -12.129 4.898 16.391 1.00 86.06 256 ASP A O 1
ATOM 2012 N N . VAL A 1 257 ? -11.664 4.332 14.267 1.00 85.62 257 VAL A N 1
ATOM 2013 C CA . VAL A 1 257 ? -11.311 2.928 14.579 1.00 85.62 257 VAL A CA 1
ATOM 2014 C C . VAL A 1 257 ? -10.087 2.847 15.475 1.00 85.62 257 VAL A C 1
ATOM 2016 O O . VAL A 1 257 ? -10.037 2.023 16.382 1.00 85.62 257 VAL A O 1
ATOM 2019 N N . PHE A 1 258 ? -9.104 3.686 15.170 1.00 87.62 258 PHE A N 1
ATOM 2020 C CA . PHE A 1 258 ? -7.823 3.730 15.842 1.00 87.62 258 PHE A CA 1
ATOM 2021 C C . PHE A 1 258 ? -7.479 5.172 16.147 1.00 87.62 258 PHE A C 1
ATOM 2023 O O . PHE A 1 258 ? -7.708 6.063 15.325 1.00 87.62 258 PHE A O 1
ATOM 2030 N N . GLU A 1 259 ? -6.885 5.369 17.310 1.00 87.62 259 GLU A N 1
ATOM 2031 C CA . GLU A 1 259 ? -6.192 6.600 17.640 1.00 87.62 259 GLU A CA 1
ATOM 2032 C C . GLU A 1 259 ? -4.724 6.505 17.196 1.00 87.62 259 GLU A C 1
ATOM 2034 O O . GLU A 1 259 ? -4.229 5.446 16.792 1.00 87.62 259 GLU A O 1
ATOM 2039 N N . MET A 1 260 ? -4.006 7.627 17.248 1.00 85.75 260 MET A N 1
ATOM 2040 C CA . MET A 1 260 ? -2.614 7.681 16.789 1.00 85.75 260 MET A CA 1
ATOM 2041 C C . MET A 1 260 ? -1.717 6.704 17.564 1.00 85.75 260 MET A C 1
ATOM 2043 O O . MET A 1 260 ? -0.921 5.981 16.961 1.00 85.75 260 MET A O 1
ATOM 2047 N N . ASP A 1 261 ? -1.914 6.613 18.880 1.00 85.75 261 ASP A N 1
ATOM 2048 C CA . ASP A 1 261 ? -1.164 5.712 19.758 1.00 85.75 261 ASP A CA 1
ATOM 2049 C C . ASP A 1 261 ? -1.458 4.232 19.469 1.00 85.75 261 ASP A C 1
ATOM 2051 O O . ASP A 1 261 ? -0.571 3.384 19.603 1.00 85.75 261 ASP A O 1
ATOM 2055 N N . ASP A 1 262 ? -2.680 3.901 19.041 1.00 87.00 262 ASP A N 1
ATOM 2056 C CA . ASP A 1 262 ? -3.049 2.531 18.678 1.00 87.00 262 ASP A CA 1
ATOM 2057 C C . ASP A 1 262 ? -2.289 2.078 17.434 1.00 87.00 262 ASP A C 1
ATOM 2059 O O . ASP A 1 262 ? -1.699 0.996 17.422 1.00 87.00 262 ASP A O 1
ATOM 2063 N N . LEU A 1 263 ? -2.256 2.920 16.398 1.00 88.06 263 LEU A N 1
ATOM 2064 C CA . LEU A 1 263 ? -1.532 2.622 15.164 1.00 88.06 263 LEU A CA 1
ATOM 2065 C C . LEU A 1 263 ? -0.029 2.474 15.420 1.00 88.06 263 LEU A C 1
ATOM 2067 O O . LEU A 1 263 ? 0.582 1.522 14.932 1.00 88.06 263 LEU A O 1
ATOM 2071 N N . GLN A 1 264 ? 0.560 3.341 16.248 1.00 86.88 264 GLN A N 1
ATOM 2072 C CA . GLN A 1 264 ? 1.966 3.218 16.642 1.00 86.88 264 GLN A CA 1
ATOM 2073 C C . GLN A 1 264 ? 2.256 1.884 17.341 1.00 86.88 264 GLN A C 1
ATOM 2075 O O . GLN A 1 264 ? 3.237 1.217 17.004 1.00 86.88 264 GLN A O 1
ATOM 2080 N N . LYS A 1 265 ? 1.389 1.447 18.265 1.00 88.00 265 LYS A N 1
ATOM 2081 C CA . LYS A 1 265 ? 1.521 0.144 18.938 1.00 88.00 265 LYS A CA 1
ATOM 2082 C C . LYS A 1 265 ? 1.383 -1.022 17.958 1.00 88.00 265 LYS A C 1
ATOM 2084 O O . LYS A 1 265 ? 2.182 -1.954 18.016 1.00 88.00 265 LYS A O 1
ATOM 2089 N N . ILE A 1 266 ? 0.408 -0.969 17.047 1.00 89.38 266 ILE A N 1
ATOM 2090 C CA . ILE A 1 266 ? 0.171 -2.005 16.027 1.00 89.38 266 ILE A CA 1
ATOM 2091 C C . ILE A 1 266 ? 1.411 -2.166 15.139 1.00 89.38 266 ILE A C 1
ATOM 2093 O O . ILE A 1 266 ? 1.926 -3.278 14.990 1.00 89.38 266 ILE A O 1
ATOM 2097 N N . PHE A 1 267 ? 1.925 -1.064 14.589 1.00 89.62 267 PHE A N 1
ATOM 2098 C CA . PHE A 1 267 ? 3.095 -1.101 13.712 1.00 89.62 267 PHE A CA 1
ATOM 2099 C C . PHE A 1 267 ? 4.374 -1.474 14.468 1.00 89.62 267 PHE A C 1
ATOM 2101 O O . PHE A 1 267 ? 5.162 -2.273 13.959 1.00 89.62 267 PHE A O 1
ATOM 2108 N N . GLY A 1 268 ? 4.550 -0.974 15.697 1.00 86.06 268 GLY A N 1
ATOM 2109 C CA . GLY A 1 268 ? 5.677 -1.315 16.570 1.00 86.06 268 GLY A CA 1
ATOM 2110 C C . GLY A 1 268 ? 5.709 -2.791 16.974 1.00 86.06 268 GLY A C 1
ATOM 2111 O O . GLY A 1 268 ? 6.783 -3.377 17.085 1.00 86.06 268 GLY A O 1
ATOM 2112 N N . ALA A 1 269 ? 4.544 -3.428 17.108 1.00 87.50 269 ALA A N 1
ATOM 2113 C CA . ALA A 1 269 ? 4.421 -4.864 17.358 1.00 87.50 269 ALA A CA 1
ATOM 2114 C C . ALA A 1 269 ? 4.600 -5.731 16.093 1.00 87.50 269 ALA A C 1
ATOM 2116 O O . ALA A 1 269 ? 4.493 -6.955 16.161 1.00 87.50 269 ALA A O 1
ATOM 2117 N N . GLY A 1 270 ? 4.866 -5.123 14.931 1.00 87.00 270 GLY A N 1
ATOM 2118 C CA . GLY A 1 270 ? 5.104 -5.845 13.681 1.00 87.00 270 GLY A CA 1
ATOM 2119 C C . GLY A 1 270 ? 3.835 -6.292 12.952 1.00 87.00 270 GLY A C 1
ATOM 2120 O O . GLY A 1 270 ? 3.928 -7.049 11.982 1.00 87.00 270 GLY A O 1
ATOM 2121 N N . TYR A 1 271 ? 2.663 -5.797 13.349 1.00 91.12 271 TYR A N 1
ATOM 2122 C CA . TYR A 1 271 ? 1.436 -5.969 12.576 1.00 91.12 271 TYR A CA 1
ATOM 2123 C C . TYR A 1 271 ? 1.395 -4.978 11.406 1.00 91.12 271 TYR A C 1
ATOM 2125 O O . TYR A 1 271 ? 2.163 -4.012 11.340 1.00 91.12 271 TYR A O 1
ATOM 2133 N N . MET A 1 272 ? 0.510 -5.250 10.457 1.00 93.25 272 MET A N 1
ATOM 2134 C CA . MET A 1 272 ? 0.131 -4.352 9.377 1.00 93.25 272 MET A CA 1
ATOM 2135 C C . MET A 1 272 ? -1.378 -4.142 9.388 1.00 93.25 272 MET A C 1
ATOM 2137 O O . MET A 1 272 ? -2.144 -5.007 9.830 1.00 93.25 272 MET A O 1
ATOM 2141 N N . LEU A 1 273 ? -1.789 -3.000 8.857 1.00 94.19 273 LEU A N 1
ATOM 2142 C CA . LEU A 1 273 ? -3.179 -2.649 8.640 1.00 94.19 273 LEU A CA 1
ATOM 2143 C C . LEU A 1 273 ? -3.517 -2.865 7.166 1.00 94.19 273 LEU A C 1
ATOM 2145 O O . LEU A 1 273 ? -2.805 -2.388 6.287 1.00 94.19 273 LEU A O 1
ATOM 2149 N N . VAL A 1 274 ? -4.614 -3.565 6.895 1.00 94.56 274 VAL A N 1
ATOM 2150 C CA . VAL A 1 274 ? -5.159 -3.728 5.547 1.00 94.56 274 VAL A CA 1
ATOM 2151 C C . VAL A 1 274 ? -6.508 -3.043 5.474 1.00 94.56 274 VAL A C 1
ATOM 2153 O O . VAL A 1 274 ? -7.435 -3.428 6.183 1.00 94.56 274 VAL A O 1
ATOM 2156 N N . TYR A 1 275 ? -6.629 -2.036 4.620 1.00 94.56 275 TYR A N 1
ATOM 2157 C CA . TYR A 1 275 ? -7.895 -1.368 4.350 1.00 94.56 275 TYR A CA 1
ATOM 2158 C C . TYR A 1 275 ? -8.440 -1.823 2.999 1.00 94.56 275 TYR A C 1
ATOM 2160 O O . TYR A 1 275 ? -7.748 -1.739 1.985 1.00 94.56 275 TYR A O 1
ATOM 2168 N N . ASN A 1 276 ? -9.682 -2.305 3.001 1.00 93.38 276 ASN A N 1
ATOM 2169 C CA . ASN A 1 276 ? -10.439 -2.626 1.798 1.00 93.38 276 ASN A CA 1
ATOM 2170 C C . ASN A 1 276 ? -11.507 -1.546 1.595 1.00 93.38 276 ASN A C 1
ATOM 2172 O O . ASN A 1 276 ? -12.490 -1.502 2.342 1.00 93.38 276 ASN A O 1
ATOM 2176 N N . ALA A 1 277 ? -11.322 -0.701 0.578 1.00 90.62 277 ALA A N 1
ATOM 2177 C CA . ALA A 1 277 ? -12.218 0.418 0.299 1.00 90.62 277 ALA A CA 1
ATOM 2178 C C . ALA A 1 277 ? -13.622 -0.051 -0.119 1.00 90.62 277 ALA A C 1
ATOM 2180 O O . ALA A 1 277 ? -14.620 0.514 0.324 1.00 90.62 277 ALA A O 1
ATOM 2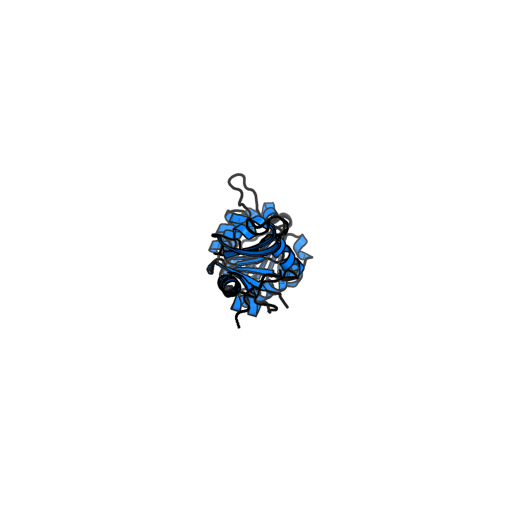181 N N . GLY A 1 278 ? -13.718 -1.132 -0.903 1.00 86.75 278 GLY A N 1
ATOM 2182 C CA . GLY A 1 278 ? -14.998 -1.656 -1.393 1.00 86.75 278 GLY A CA 1
ATOM 2183 C C . GLY A 1 278 ? -15.894 -2.218 -0.286 1.00 86.75 278 GLY A C 1
ATOM 2184 O O . GLY A 1 278 ? -17.113 -2.090 -0.348 1.00 86.75 278 GLY A O 1
ATOM 2185 N N . GLN A 1 279 ? -15.297 -2.809 0.751 1.00 87.00 279 GLN A N 1
ATOM 2186 C CA . GLN A 1 279 ? -16.023 -3.315 1.924 1.00 87.00 279 GLN A CA 1
ATOM 2187 C C . GLN A 1 279 ? -16.076 -2.311 3.079 1.00 87.00 279 GLN A C 1
ATOM 2189 O O . GLN A 1 279 ? -16.695 -2.596 4.104 1.00 87.00 279 GLN A O 1
ATOM 2194 N N . ASN A 1 280 ? -15.384 -1.177 2.953 1.00 88.56 280 ASN A N 1
ATOM 2195 C CA . ASN A 1 280 ? -15.157 -0.213 4.024 1.00 88.56 280 ASN A CA 1
ATOM 2196 C C . ASN A 1 280 ? -14.766 -0.883 5.361 1.00 88.56 280 ASN A C 1
ATOM 2198 O O . ASN A 1 280 ? -15.308 -0.571 6.421 1.00 88.56 280 ASN A O 1
ATOM 2202 N N . THR A 1 281 ? -13.868 -1.869 5.287 1.00 89.19 281 THR A N 1
ATOM 2203 C CA . THR A 1 281 ? -13.476 -2.734 6.410 1.00 89.19 281 THR A CA 1
ATOM 2204 C C . THR A 1 281 ? -11.964 -2.701 6.585 1.00 89.19 281 THR A C 1
ATOM 2206 O O . THR A 1 281 ? -11.213 -2.571 5.613 1.00 89.19 281 THR A O 1
ATOM 2209 N N . VAL A 1 282 ? -11.520 -2.818 7.836 1.00 92.75 282 VAL A N 1
ATOM 2210 C CA . VAL A 1 282 ? -10.102 -2.812 8.199 1.00 92.75 282 VAL A CA 1
ATOM 2211 C C . VAL A 1 282 ? -9.719 -4.156 8.788 1.00 92.75 282 VAL A C 1
ATOM 2213 O O . VAL A 1 282 ? -10.456 -4.734 9.585 1.00 92.75 282 VAL A O 1
ATOM 2216 N N . PHE A 1 283 ? -8.539 -4.641 8.438 1.00 93.31 283 PHE A N 1
ATOM 2217 C CA . PHE A 1 283 ? -7.985 -5.872 8.967 1.00 93.31 283 PHE A CA 1
ATOM 2218 C C . PHE A 1 283 ? -6.626 -5.596 9.592 1.00 93.31 283 PHE A C 1
ATOM 2220 O O . PHE A 1 283 ? -5.843 -4.808 9.070 1.00 93.31 283 PHE A O 1
ATOM 2227 N N . ILE A 1 284 ? -6.339 -6.260 10.705 1.00 93.25 284 ILE A N 1
ATOM 2228 C CA . ILE A 1 284 ? -5.010 -6.285 11.310 1.00 93.25 284 ILE A CA 1
ATOM 2229 C C . ILE A 1 284 ? -4.443 -7.678 11.086 1.00 93.25 284 ILE A C 1
ATOM 2231 O O . ILE A 1 284 ? -5.097 -8.671 11.408 1.00 93.25 284 ILE A O 1
ATOM 2235 N N . ALA A 1 285 ? -3.235 -7.749 10.544 1.00 92.75 285 ALA A N 1
ATOM 2236 C CA . ALA A 1 285 ? -2.566 -9.007 10.252 1.00 92.75 285 ALA A CA 1
ATOM 2237 C C . ALA A 1 285 ? -1.071 -8.917 10.549 1.00 92.75 285 ALA A C 1
ATOM 2239 O O . ALA A 1 285 ? -0.472 -7.849 10.455 1.00 92.75 285 ALA A O 1
ATOM 2240 N N . GLN A 1 286 ? -0.458 -10.045 10.879 1.00 91.69 286 GLN A N 1
ATOM 2241 C CA . GLN A 1 286 ? 0.990 -10.196 10.941 1.00 91.69 286 GLN A CA 1
ATOM 2242 C C . GLN A 1 286 ? 1.407 -11.164 9.836 1.00 91.69 286 GLN A C 1
ATOM 2244 O O . GLN A 1 286 ? 0.887 -12.275 9.765 1.00 91.69 286 GLN A O 1
ATOM 2249 N N . LEU A 1 287 ? 2.311 -10.741 8.955 1.00 88.69 287 LEU A N 1
ATOM 2250 C CA . LEU A 1 287 ? 2.828 -11.623 7.909 1.00 88.69 287 LEU A CA 1
ATOM 2251 C C . LEU A 1 287 ? 3.885 -12.567 8.490 1.00 88.69 287 LEU A C 1
ATOM 2253 O O . LEU A 1 287 ? 4.752 -12.119 9.242 1.00 88.69 287 LEU A O 1
ATOM 2257 N N . ILE A 1 288 ? 3.785 -13.847 8.126 1.00 82.44 288 ILE A N 1
ATOM 2258 C CA . ILE A 1 288 ? 4.757 -14.917 8.420 1.00 82.44 288 ILE A CA 1
ATOM 2259 C C . ILE A 1 288 ? 5.513 -15.348 7.168 1.00 82.44 288 ILE A C 1
ATOM 2261 O O . ILE A 1 288 ? 4.913 -15.297 6.066 1.00 82.44 288 ILE A O 1
#

Sequence (288 aa):
MKNTFRPSEIPALSAPVTSSNLRNARNHPAVNLGSCTPFQLFENTGVSPNGTVCIIGNPARGIGTAKALIRRSQKPFLFLGTATDSNSVFSSFNPEWTRNSAQETLPRRNGALYFTKPYAAYLEICEYIEGWAQDHFIILHLGNGLQAGVELMNILNATGQSLLFCESVPQSLRSSDMRTITPLEFMKQMHYLLVFSSGAETGELIQLLPKYQYERVTNTTGINTFRSRSFFHPFHSHCGHGFSANQSRTLEFKKDVFEMDDLQKIFGAGYMLVYNAGQNTVFIAQLI

Secondary structure (DSSP, 8-state):
---B---S---SSPPP--HHHHHHHHH-SEEEEEEE-HHHHHHHHT--SSEEEEEES-HHHHHHHHHHHHHHH-SPEEEEEEGGGGGSGGGGG--SEEESS--SS--SSSEEEEESSHHHHHHHHHHHHHHHHHHSEEEEEEBTTB-B-HHHHHHHHHH-EEEEEES-HHHHBPB-SS-B--HHHHHHT-SEEEES--STTHHHHHHHSPPEEEEEEEEEEEEEEEEEE-SS-TT-EEEEEEEEEEEEEEEEEEE-S--HHHHHHHHHTT-EEEEETTTTEEEEEEE-